Protein AF-A0A7S2K5V8-F1 (afdb_monomer_lite)

Structure (mmCIF, N/CA/C/O backbone):
data_AF-A0A7S2K5V8-F1
#
_entry.id   AF-A0A7S2K5V8-F1
#
loop_
_atom_site.group_PDB
_atom_site.id
_atom_site.type_symbol
_atom_site.label_atom_id
_atom_site.label_alt_id
_atom_site.label_comp_id
_atom_site.label_asym_id
_atom_site.label_entity_id
_atom_site.label_seq_id
_atom_site.pdbx_PDB_ins_code
_atom_site.Cartn_x
_atom_site.Cartn_y
_atom_site.Cartn_z
_atom_site.occupancy
_atom_site.B_iso_or_equiv
_atom_site.auth_seq_id
_atom_site.auth_comp_id
_atom_site.auth_asym_id
_atom_site.auth_atom_id
_atom_site.pdbx_PDB_model_num
ATOM 1 N N . GLU A 1 1 ? 32.244 -4.563 5.899 1.00 43.34 1 GLU A N 1
ATOM 2 C CA . GLU A 1 1 ? 33.066 -5.116 4.800 1.00 43.34 1 GLU A CA 1
ATOM 3 C C . GLU A 1 1 ? 32.614 -6.507 4.372 1.00 43.34 1 GLU A C 1
ATOM 5 O O . GLU A 1 1 ? 32.339 -6.673 3.192 1.00 43.34 1 GLU A O 1
ATOM 10 N N . ASP A 1 2 ? 32.405 -7.457 5.289 1.00 36.03 2 ASP A N 1
ATOM 11 C CA . ASP A 1 2 ? 31.992 -8.831 4.927 1.00 36.03 2 ASP A CA 1
ATOM 12 C C . ASP A 1 2 ? 30.633 -8.944 4.209 1.00 36.03 2 ASP A C 1
ATOM 14 O O . ASP A 1 2 ? 30.479 -9.763 3.305 1.00 36.03 2 ASP A O 1
ATOM 18 N N . ALA A 1 3 ? 29.663 -8.078 4.527 1.00 40.34 3 ALA A N 1
ATOM 19 C CA . ALA A 1 3 ? 28.378 -8.036 3.818 1.00 40.34 3 ALA A CA 1
ATOM 20 C C . ALA A 1 3 ? 28.517 -7.579 2.349 1.00 40.34 3 ALA A C 1
ATOM 22 O O . ALA A 1 3 ? 27.868 -8.139 1.471 1.00 40.34 3 ALA A O 1
ATOM 23 N N . MET A 1 4 ? 29.427 -6.634 2.068 1.00 32.88 4 MET A N 1
ATOM 24 C CA . MET A 1 4 ? 29.715 -6.158 0.705 1.00 32.88 4 MET A CA 1
ATOM 25 C C . MET A 1 4 ? 30.413 -7.234 -0.137 1.00 32.88 4 MET A C 1
ATOM 27 O O . MET A 1 4 ? 30.114 -7.391 -1.317 1.00 32.88 4 MET A O 1
ATOM 31 N N . LEU A 1 5 ? 31.343 -7.987 0.458 1.00 36.78 5 LEU A N 1
ATOM 32 C CA . LEU A 1 5 ? 32.053 -9.072 -0.230 1.00 36.78 5 LEU A CA 1
ATOM 33 C C . LEU A 1 5 ? 31.119 -10.255 -0.544 1.00 36.78 5 LEU A C 1
ATOM 35 O O . LEU A 1 5 ? 31.238 -10.867 -1.606 1.00 36.78 5 LEU A O 1
ATOM 39 N N . SER A 1 6 ? 30.146 -10.525 0.332 1.00 38.91 6 SER A N 1
ATOM 40 C CA . SER A 1 6 ? 29.061 -11.484 0.089 1.00 38.91 6 SER A CA 1
ATOM 41 C C . SER A 1 6 ? 28.134 -11.032 -1.053 1.00 38.91 6 SER A C 1
ATOM 43 O O . SER A 1 6 ? 27.802 -11.825 -1.934 1.00 38.91 6 SER A O 1
ATOM 45 N N . GLU A 1 7 ? 27.800 -9.738 -1.115 1.00 41.16 7 GLU A N 1
ATOM 46 C CA . GLU A 1 7 ? 27.009 -9.126 -2.196 1.00 41.16 7 GLU A CA 1
ATOM 47 C C . GLU A 1 7 ? 27.701 -9.204 -3.563 1.00 41.16 7 GLU A C 1
ATOM 49 O O . GLU A 1 7 ? 27.070 -9.566 -4.559 1.00 41.16 7 GLU A O 1
ATOM 54 N N . VAL A 1 8 ? 29.009 -8.927 -3.620 1.00 41.75 8 VAL A N 1
ATOM 55 C CA . VAL A 1 8 ? 29.812 -9.064 -4.847 1.00 41.75 8 VAL A CA 1
ATOM 56 C C . VAL A 1 8 ? 29.888 -10.527 -5.286 1.00 41.75 8 VAL A C 1
ATOM 58 O O . VAL A 1 8 ? 29.823 -10.802 -6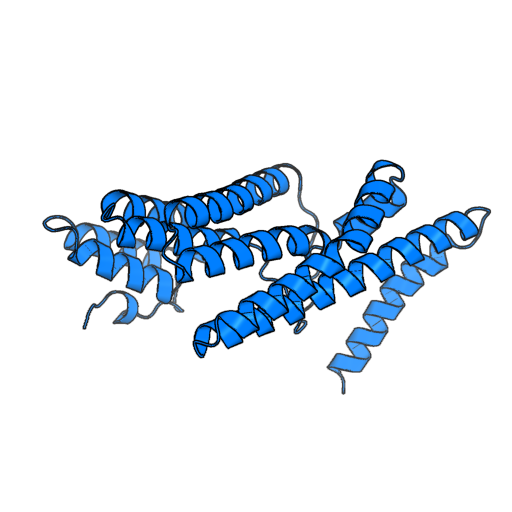.480 1.00 41.75 8 VAL A O 1
ATOM 61 N N . SER A 1 9 ? 29.954 -11.470 -4.344 1.00 36.28 9 SER A N 1
ATOM 62 C CA . SER A 1 9 ? 29.949 -12.910 -4.630 1.00 36.28 9 SER A CA 1
ATOM 63 C C . SER A 1 9 ? 28.588 -13.407 -5.141 1.00 36.28 9 SER A C 1
ATOM 65 O O . SER A 1 9 ? 28.534 -14.209 -6.069 1.00 36.28 9 SER A O 1
ATOM 67 N N . ALA A 1 10 ? 27.473 -12.883 -4.621 1.00 41.94 10 ALA A N 1
ATOM 68 C CA . ALA A 1 10 ? 26.125 -13.210 -5.095 1.00 41.94 10 ALA A CA 1
ATOM 69 C C . ALA A 1 10 ? 25.824 -12.601 -6.478 1.00 41.94 10 ALA A C 1
ATOM 71 O O . ALA A 1 10 ? 25.271 -13.279 -7.347 1.00 41.94 10 ALA A O 1
ATOM 72 N N . LEU A 1 11 ? 26.259 -11.360 -6.724 1.00 40.81 11 LEU A N 1
ATOM 73 C CA . LEU A 1 11 ? 26.240 -10.738 -8.053 1.00 40.81 11 LEU A CA 1
ATOM 74 C C . LEU A 1 11 ? 27.169 -11.470 -9.030 1.00 40.81 11 LEU A C 1
ATOM 76 O O . LEU A 1 11 ? 26.811 -11.640 -10.192 1.00 40.81 11 LEU A O 1
ATOM 80 N N . ALA A 1 12 ? 28.319 -11.966 -8.566 1.00 39.75 12 ALA A N 1
ATOM 81 C CA . ALA A 1 12 ? 29.202 -12.831 -9.344 1.00 39.75 12 ALA A CA 1
ATOM 82 C C . ALA A 1 12 ? 28.593 -14.220 -9.589 1.00 39.75 12 ALA A C 1
ATOM 84 O O . ALA A 1 12 ? 28.839 -14.797 -10.638 1.00 39.75 12 ALA A O 1
ATOM 85 N N . GLY A 1 13 ? 27.757 -14.738 -8.685 1.00 39.25 13 GLY A N 1
ATOM 86 C CA . GLY A 1 13 ? 26.994 -15.975 -8.868 1.00 39.25 13 GLY A CA 1
ATOM 87 C C . GLY A 1 13 ? 25.872 -15.827 -9.897 1.00 39.25 13 GLY A C 1
ATOM 88 O O . GLY A 1 13 ? 25.708 -16.691 -10.755 1.00 39.25 13 GLY A O 1
ATOM 89 N N . ALA A 1 14 ? 25.160 -14.696 -9.889 1.00 43.75 14 ALA A N 1
ATOM 90 C CA . ALA A 1 14 ? 24.204 -14.340 -10.938 1.00 43.75 14 ALA A CA 1
ATOM 91 C C . ALA A 1 14 ? 24.909 -14.108 -12.285 1.00 43.75 14 ALA A C 1
ATOM 93 O O . ALA A 1 14 ? 24.441 -14.574 -13.321 1.00 43.75 14 ALA A O 1
ATOM 94 N N . LYS A 1 15 ? 26.084 -13.467 -12.270 1.00 40.19 15 LYS A N 1
ATOM 95 C CA . LYS A 1 15 ? 26.941 -13.308 -13.448 1.00 40.19 15 LYS A CA 1
ATOM 96 C C . LYS A 1 15 ? 27.500 -14.648 -13.944 1.00 40.19 15 LYS A C 1
ATOM 98 O O . LYS A 1 15 ? 27.516 -14.874 -15.143 1.00 40.19 15 LYS A O 1
ATOM 103 N N . GLY A 1 16 ? 27.861 -15.568 -13.053 1.00 38.91 16 GLY A N 1
ATOM 104 C CA . GLY A 1 16 ? 28.322 -16.922 -13.377 1.00 38.91 16 GLY A CA 1
ATOM 105 C C . GLY A 1 16 ? 27.212 -17.815 -13.939 1.00 38.91 16 GLY A C 1
ATOM 106 O O . GLY A 1 16 ? 27.453 -18.605 -14.851 1.00 38.91 16 GLY A O 1
ATOM 107 N N . ALA A 1 17 ? 25.971 -17.636 -13.477 1.00 43.66 17 ALA A N 1
ATOM 108 C CA . ALA A 1 17 ? 24.788 -18.232 -14.097 1.00 43.66 17 ALA A CA 1
ATOM 109 C C . ALA A 1 17 ? 24.500 -17.645 -15.494 1.00 43.66 17 ALA A C 1
ATOM 111 O O . ALA A 1 17 ? 23.934 -18.335 -16.332 1.00 43.66 17 ALA A O 1
ATOM 112 N N . LEU A 1 18 ? 24.917 -16.405 -15.773 1.00 44.28 18 LEU A N 1
ATOM 113 C CA . LEU A 1 18 ? 24.877 -15.814 -17.115 1.00 44.28 18 LEU A CA 1
ATOM 114 C C . LEU A 1 18 ? 26.042 -16.272 -18.013 1.00 44.28 18 LEU A C 1
ATOM 116 O O . LEU A 1 18 ? 25.834 -16.534 -19.194 1.00 44.28 18 LEU A O 1
ATOM 120 N N . GLU A 1 19 ? 27.256 -16.392 -17.475 1.00 42.50 19 GLU A N 1
ATOM 121 C CA . GLU A 1 19 ? 28.463 -16.763 -18.230 1.00 42.50 19 GLU A CA 1
ATOM 122 C C . GLU A 1 19 ? 28.468 -18.250 -18.627 1.00 42.50 19 GLU A C 1
ATOM 124 O O . GLU A 1 19 ? 28.927 -18.598 -19.713 1.00 42.50 19 GLU A O 1
ATOM 129 N N . THR A 1 20 ? 27.875 -19.130 -17.812 1.00 44.47 20 THR A N 1
ATOM 130 C CA . THR A 1 20 ? 27.724 -20.567 -18.129 1.00 44.47 20 THR A CA 1
ATOM 131 C C . THR A 1 20 ? 26.727 -20.860 -19.258 1.00 44.47 20 THR A C 1
ATOM 133 O O . THR A 1 20 ? 26.756 -21.955 -19.815 1.00 44.47 20 THR A O 1
ATOM 136 N N . PHE A 1 21 ? 25.897 -19.888 -19.652 1.00 42.88 21 PHE A N 1
ATOM 137 C CA . PHE A 1 21 ? 24.991 -19.980 -20.807 1.00 42.88 21 PHE A CA 1
ATOM 138 C C . PHE A 1 21 ? 25.567 -19.357 -22.097 1.00 42.88 21 PHE A C 1
ATOM 140 O O . PHE A 1 21 ? 24.922 -19.416 -23.144 1.00 42.88 21 PHE A O 1
ATOM 147 N N . GLY A 1 22 ? 26.761 -18.752 -22.040 1.00 38.94 22 GLY A N 1
ATOM 148 C CA . GLY A 1 22 ? 27.353 -17.959 -23.126 1.00 38.94 22 GLY A CA 1
ATOM 149 C C . GLY A 1 22 ? 28.124 -18.734 -24.202 1.00 38.94 22 GLY A C 1
ATOM 150 O O . GLY A 1 22 ? 28.614 -18.119 -25.147 1.00 38.94 22 GLY A O 1
ATOM 151 N N . ALA A 1 23 ? 28.242 -20.058 -24.100 1.00 40.03 23 ALA A N 1
ATOM 152 C CA . ALA A 1 23 ? 28.949 -20.878 -25.082 1.00 40.03 23 ALA A CA 1
ATOM 153 C C . ALA A 1 23 ? 27.945 -21.634 -25.960 1.00 40.03 23 ALA A C 1
ATOM 155 O O . ALA A 1 23 ? 27.597 -22.755 -25.620 1.00 40.03 23 ALA A O 1
ATOM 156 N N . ASP A 1 24 ? 27.414 -20.965 -26.993 1.00 39.41 24 ASP A N 1
ATOM 157 C CA . ASP A 1 24 ? 26.936 -21.527 -28.280 1.00 39.41 24 ASP A CA 1
ATOM 158 C C . ASP A 1 24 ? 25.844 -20.624 -28.869 1.00 39.41 24 ASP A C 1
ATOM 160 O O . ASP A 1 24 ? 24.738 -20.610 -28.338 1.00 39.41 24 ASP A O 1
ATOM 164 N N . GLU A 1 25 ? 26.168 -19.859 -29.928 1.00 43.00 25 GLU A N 1
ATOM 165 C CA . GLU A 1 25 ? 25.310 -19.065 -30.857 1.00 43.00 25 GLU A CA 1
ATOM 166 C C . GLU A 1 25 ? 24.180 -18.166 -30.271 1.00 43.00 25 GLU A C 1
ATOM 168 O O . GLU A 1 25 ? 23.576 -17.361 -30.978 1.00 43.00 25 GLU A O 1
ATOM 173 N N . ASN A 1 26 ? 23.972 -18.195 -28.956 1.00 50.44 26 ASN A N 1
ATOM 174 C CA . ASN A 1 26 ? 22.941 -17.542 -28.151 1.00 50.44 26 ASN A CA 1
ATOM 175 C C . ASN A 1 26 ? 23.459 -16.275 -27.445 1.00 50.44 26 ASN A C 1
ATOM 177 O O . ASN A 1 26 ? 22.714 -15.631 -26.704 1.00 50.44 26 ASN A O 1
ATOM 181 N N . GLY A 1 27 ? 24.720 -15.891 -27.676 1.00 50.81 27 GLY A N 1
ATOM 182 C CA . GLY A 1 27 ? 25.386 -14.776 -26.990 1.00 50.81 27 GLY A CA 1
ATOM 183 C C . GLY A 1 27 ? 24.687 -13.425 -27.178 1.00 50.81 27 GLY A C 1
ATOM 184 O O . GLY A 1 27 ? 24.507 -12.688 -26.216 1.00 50.81 27 GLY A O 1
ATOM 185 N N . ALA A 1 28 ? 24.171 -13.135 -28.378 1.00 54.94 28 ALA A N 1
ATOM 186 C CA . ALA A 1 28 ? 23.437 -11.889 -28.631 1.00 54.94 28 ALA A CA 1
ATOM 187 C C . ALA A 1 28 ? 22.086 -11.831 -27.890 1.00 54.94 28 ALA A C 1
ATOM 189 O O . ALA A 1 28 ? 21.657 -10.767 -27.447 1.00 54.94 28 ALA A O 1
ATOM 190 N N . VAL A 1 29 ? 21.412 -12.975 -27.731 1.00 56.44 29 VAL A N 1
ATOM 191 C CA . VAL A 1 29 ? 20.143 -13.069 -26.990 1.00 56.44 29 VAL A CA 1
ATOM 192 C C . VAL A 1 29 ? 20.398 -12.962 -25.486 1.00 56.44 29 VAL A C 1
ATOM 194 O O . VAL A 1 29 ? 19.620 -12.312 -24.786 1.00 56.44 29 VAL A O 1
ATOM 197 N N . ALA A 1 30 ? 21.500 -13.540 -25.000 1.00 60.59 30 ALA A N 1
ATOM 198 C CA . ALA A 1 30 ? 21.947 -13.418 -23.616 1.00 60.59 30 ALA A CA 1
ATOM 199 C C . ALA A 1 30 ? 22.334 -11.972 -23.259 1.00 60.59 30 ALA A C 1
ATOM 201 O O . ALA A 1 30 ? 21.895 -11.474 -22.225 1.00 60.59 30 ALA A O 1
ATOM 202 N N . ASP A 1 31 ? 23.046 -11.258 -24.136 1.00 66.38 31 ASP A N 1
ATOM 203 C CA . ASP A 1 31 ? 23.412 -9.850 -23.927 1.00 66.38 31 ASP A CA 1
ATOM 204 C C . ASP A 1 31 ? 22.189 -8.922 -23.902 1.00 66.38 31 ASP A C 1
ATOM 206 O O . ASP A 1 31 ? 22.077 -8.047 -23.039 1.00 66.38 31 ASP A O 1
ATOM 210 N N . VAL A 1 32 ? 21.220 -9.142 -24.797 1.00 68.94 32 VAL A N 1
ATOM 211 C CA . VAL A 1 32 ? 19.958 -8.380 -24.812 1.00 68.94 32 VAL A CA 1
ATOM 212 C C . VAL A 1 32 ? 19.111 -8.689 -23.573 1.00 68.94 32 VAL A C 1
ATOM 214 O O . VAL A 1 32 ? 18.559 -7.773 -22.957 1.00 68.94 32 VAL A O 1
ATOM 217 N N . ALA A 1 33 ? 19.032 -9.958 -23.162 1.00 67.81 33 ALA A N 1
ATOM 218 C CA . ALA A 1 33 ? 18.353 -10.362 -21.932 1.00 67.81 33 ALA A CA 1
ATOM 219 C C . ALA A 1 33 ? 18.999 -9.724 -20.692 1.00 67.81 33 ALA A C 1
ATOM 221 O O . ALA A 1 33 ? 18.288 -9.217 -19.824 1.00 67.81 33 ALA A O 1
ATOM 222 N N . ASN A 1 34 ? 20.332 -9.682 -20.648 1.00 75.62 34 ASN A N 1
ATOM 223 C CA . ASN A 1 34 ? 21.098 -9.057 -19.576 1.00 75.62 34 ASN A CA 1
ATOM 224 C C . ASN A 1 34 ? 20.873 -7.535 -19.531 1.00 75.62 34 ASN A C 1
ATOM 226 O O . ASN A 1 34 ? 20.677 -6.962 -18.462 1.00 75.62 34 ASN A O 1
ATOM 230 N N . GLY A 1 35 ? 20.799 -6.875 -20.692 1.00 81.69 35 GLY A N 1
ATOM 231 C CA . GLY A 1 35 ? 20.476 -5.449 -20.792 1.00 81.69 35 GLY A CA 1
ATOM 232 C C . GLY A 1 35 ? 19.074 -5.108 -20.272 1.00 81.69 35 GLY A C 1
ATOM 233 O O . GLY A 1 35 ? 18.911 -4.179 -19.473 1.00 81.69 35 GLY A O 1
ATOM 234 N N . HIS A 1 36 ? 18.053 -5.878 -20.668 1.00 81.38 36 HIS A N 1
ATOM 235 C CA . HIS A 1 36 ? 16.685 -5.707 -20.159 1.00 81.38 36 HIS A CA 1
ATOM 236 C C . HIS A 1 36 ? 16.583 -5.985 -18.658 1.00 81.38 36 HIS A C 1
ATOM 238 O O . HIS A 1 36 ? 15.901 -5.254 -17.943 1.00 81.38 36 HIS A O 1
ATOM 244 N N . PHE A 1 37 ? 17.285 -7.007 -18.173 1.00 83.44 37 PHE A N 1
ATOM 245 C CA . PHE A 1 37 ? 17.323 -7.338 -16.756 1.00 83.44 37 PHE A CA 1
ATOM 246 C C . PHE A 1 37 ? 17.961 -6.222 -15.921 1.00 83.44 37 PHE A C 1
ATOM 248 O O . PHE A 1 37 ? 17.330 -5.705 -15.001 1.00 83.44 37 PHE A O 1
ATOM 255 N N . CYS A 1 38 ? 19.180 -5.804 -16.269 1.00 85.44 38 CYS A N 1
ATOM 256 C CA . CYS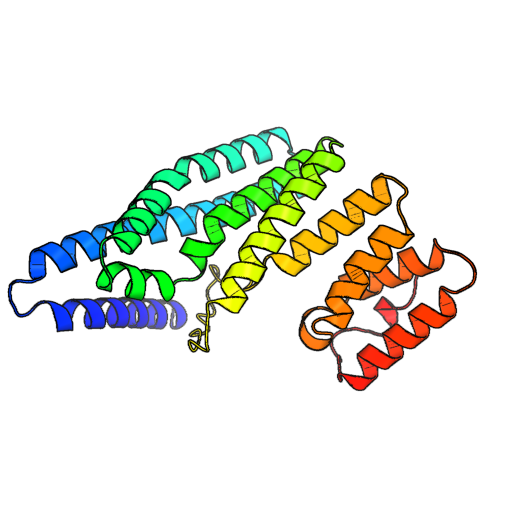 A 1 38 ? 19.915 -4.773 -15.538 1.00 85.44 38 CYS A CA 1
ATOM 257 C C . CYS A 1 38 ? 19.174 -3.432 -15.534 1.00 85.44 38 CYS A C 1
ATOM 259 O O . CYS A 1 38 ? 19.079 -2.785 -14.491 1.00 85.44 38 CYS A O 1
ATOM 261 N N . SER A 1 39 ? 18.612 -3.023 -16.676 1.00 89.06 39 SER A N 1
ATOM 262 C CA . SER A 1 39 ? 17.838 -1.778 -16.763 1.00 89.06 39 SER A CA 1
ATOM 263 C C . SER A 1 39 ? 16.563 -1.821 -15.916 1.00 89.06 39 SER A C 1
ATOM 265 O O . SER A 1 39 ? 16.289 -0.863 -15.194 1.00 89.06 39 SER A O 1
ATOM 267 N N . ALA A 1 40 ? 15.820 -2.931 -15.929 1.00 89.19 40 ALA A N 1
ATOM 268 C CA . ALA A 1 40 ? 14.630 -3.089 -15.097 1.00 89.19 40 ALA A CA 1
ATOM 269 C C . ALA A 1 40 ? 14.958 -3.170 -13.602 1.00 89.19 40 ALA A C 1
ATOM 271 O O . ALA A 1 40 ? 14.246 -2.579 -12.795 1.00 89.19 40 ALA A O 1
ATOM 272 N N . LEU A 1 41 ? 16.040 -3.856 -13.225 1.00 88.25 41 LEU A N 1
ATOM 273 C CA . LEU A 1 41 ? 16.481 -3.952 -11.834 1.00 88.25 41 LEU A CA 1
ATOM 274 C C . LEU A 1 41 ? 16.900 -2.586 -11.278 1.00 88.25 41 LEU A C 1
ATOM 276 O O . LEU A 1 41 ? 16.500 -2.224 -10.169 1.00 88.25 41 LEU A O 1
ATOM 280 N N . LEU A 1 42 ? 17.668 -1.809 -12.047 1.00 90.06 42 LEU A N 1
ATOM 281 C CA . LEU A 1 42 ? 18.054 -0.449 -11.667 1.00 90.06 42 LEU A CA 1
ATOM 282 C C . LEU A 1 42 ? 16.831 0.460 -11.525 1.00 90.06 42 LEU A C 1
ATOM 284 O O . LEU A 1 42 ? 16.703 1.139 -10.507 1.00 90.06 42 LEU A O 1
ATOM 288 N N . ALA A 1 43 ? 15.917 0.432 -12.497 1.00 93.19 43 ALA A N 1
ATOM 289 C CA . ALA A 1 43 ? 14.681 1.209 -12.455 1.00 93.19 43 ALA A CA 1
ATOM 290 C C . ALA A 1 43 ? 13.807 0.835 -11.245 1.00 93.19 43 ALA A C 1
ATOM 292 O O . ALA A 1 43 ? 13.385 1.704 -10.486 1.00 93.19 43 ALA A O 1
ATOM 293 N N . ALA A 1 44 ? 13.605 -0.461 -10.992 1.00 90.69 44 ALA A N 1
ATOM 294 C CA . ALA A 1 44 ? 12.837 -0.942 -9.845 1.00 90.69 44 ALA A CA 1
ATOM 295 C C . ALA A 1 44 ? 13.476 -0.539 -8.505 1.00 90.69 44 ALA A C 1
ATOM 297 O O . ALA A 1 44 ? 12.775 -0.142 -7.574 1.00 90.69 44 ALA A O 1
ATOM 298 N N . SER A 1 45 ? 14.809 -0.570 -8.422 1.00 90.31 45 SER A N 1
ATOM 299 C CA . SER A 1 45 ? 15.543 -0.129 -7.229 1.00 90.31 45 SER A CA 1
ATOM 300 C C . SER A 1 45 ? 15.396 1.377 -6.999 1.00 90.31 45 SER A C 1
ATOM 302 O O . SER A 1 45 ? 15.162 1.809 -5.870 1.00 90.31 45 SER A O 1
ATOM 304 N N . ARG A 1 46 ? 15.474 2.188 -8.064 1.00 93.31 46 ARG A N 1
ATOM 305 C CA . ARG A 1 46 ? 15.223 3.637 -7.995 1.00 93.31 46 ARG A CA 1
ATOM 306 C C . ARG A 1 46 ? 13.803 3.939 -7.546 1.00 93.31 46 ARG A C 1
ATOM 308 O O . ARG A 1 46 ? 13.629 4.768 -6.658 1.00 93.31 46 ARG A O 1
ATOM 315 N N . ILE A 1 47 ? 12.812 3.234 -8.095 1.00 94.25 47 ILE A N 1
ATOM 316 C CA . ILE A 1 47 ? 11.414 3.355 -7.674 1.00 94.25 47 ILE A CA 1
ATOM 317 C C . ILE A 1 47 ? 11.281 3.095 -6.179 1.00 94.25 47 ILE A C 1
ATOM 319 O O . ILE A 1 47 ? 10.645 3.890 -5.494 1.00 94.25 47 ILE A O 1
ATOM 323 N N . GLU A 1 48 ? 11.881 2.028 -5.652 1.00 90.75 48 GLU A N 1
ATOM 324 C CA . GLU A 1 48 ? 11.781 1.710 -4.224 1.00 90.75 48 GLU A CA 1
ATOM 325 C C . GLU A 1 48 ? 12.432 2.789 -3.345 1.00 90.75 48 GLU A C 1
ATOM 327 O O . GLU A 1 48 ? 11.843 3.221 -2.350 1.00 90.75 48 GLU A O 1
ATOM 332 N N . ILE A 1 49 ? 13.610 3.288 -3.733 1.00 92.25 49 ILE A N 1
ATOM 333 C CA . ILE A 1 49 ? 14.316 4.355 -3.006 1.00 92.25 49 ILE A CA 1
ATOM 334 C C . ILE A 1 49 ? 13.500 5.654 -3.012 1.00 92.25 49 ILE A C 1
ATOM 336 O O . ILE A 1 49 ? 13.243 6.223 -1.949 1.00 92.25 49 ILE A O 1
ATOM 340 N N . LEU A 1 50 ? 13.041 6.097 -4.185 1.00 95.06 50 LEU A N 1
ATOM 341 C CA . LEU A 1 50 ? 12.213 7.298 -4.329 1.00 95.06 50 LEU A CA 1
ATOM 342 C C . LEU A 1 50 ? 10.887 7.141 -3.579 1.00 95.06 50 LEU A C 1
ATOM 344 O O . LEU A 1 50 ? 10.443 8.058 -2.894 1.00 95.06 50 LEU A O 1
ATOM 348 N N . SER A 1 51 ? 10.288 5.950 -3.614 1.00 93.75 51 SER A N 1
ATOM 349 C CA . SER A 1 51 ? 9.066 5.649 -2.868 1.00 93.75 51 SER A CA 1
ATOM 350 C C . SER A 1 51 ? 9.267 5.801 -1.357 1.00 93.75 51 SER A C 1
ATOM 352 O O . SER A 1 51 ? 8.417 6.367 -0.670 1.00 93.75 51 SER A O 1
ATOM 354 N N . ARG A 1 52 ? 10.397 5.335 -0.813 1.00 91.88 52 ARG A N 1
ATOM 355 C CA . ARG A 1 52 ? 10.743 5.537 0.605 1.00 91.88 52 ARG A CA 1
ATOM 356 C C . ARG A 1 52 ? 10.957 7.009 0.929 1.00 91.88 52 ARG A C 1
ATOM 358 O O . ARG A 1 52 ? 10.427 7.481 1.932 1.00 91.88 52 ARG A O 1
ATOM 365 N N . GLN A 1 53 ? 11.684 7.729 0.078 1.00 94.94 53 GLN A N 1
ATOM 366 C CA . GLN A 1 53 ? 11.917 9.162 0.240 1.00 94.94 53 GLN A CA 1
ATOM 367 C C . GLN A 1 53 ? 10.604 9.952 0.252 1.00 94.94 53 GLN A C 1
ATOM 369 O O . GLN A 1 53 ? 10.384 10.741 1.167 1.00 94.94 53 GLN A O 1
ATOM 374 N N . GLY A 1 54 ? 9.705 9.688 -0.698 1.00 95.44 54 GLY A N 1
ATOM 375 C CA . GLY A 1 54 ? 8.386 10.315 -0.746 1.00 95.44 54 GLY A CA 1
ATOM 376 C C . GLY A 1 54 ? 7.568 10.029 0.514 1.00 95.44 54 GLY A C 1
ATOM 377 O O . GLY A 1 54 ? 7.034 10.953 1.118 1.00 95.44 54 GLY A O 1
ATOM 378 N N . ARG A 1 55 ? 7.552 8.781 1.007 1.00 92.19 55 ARG A N 1
ATOM 379 C CA . ARG A 1 55 ? 6.863 8.439 2.268 1.00 92.19 55 ARG A CA 1
ATOM 380 C C . ARG A 1 55 ? 7.443 9.158 3.491 1.00 92.19 55 ARG A C 1
ATOM 382 O O . ARG A 1 55 ? 6.673 9.564 4.356 1.00 92.19 55 ARG A O 1
ATOM 389 N N . MET A 1 56 ? 8.763 9.338 3.570 1.00 94.25 56 MET A N 1
ATOM 390 C CA . MET A 1 56 ? 9.386 10.123 4.648 1.00 94.25 56 MET A CA 1
ATOM 391 C C . MET A 1 56 ? 8.985 11.601 4.572 1.00 94.25 56 MET A C 1
ATOM 393 O O . MET A 1 56 ? 8.637 12.187 5.592 1.00 94.25 56 MET A O 1
ATOM 397 N N . LEU A 1 57 ? 8.961 12.184 3.369 1.00 95.19 57 LEU A N 1
ATOM 398 C CA . LEU A 1 57 ? 8.506 13.564 3.162 1.00 95.19 57 LEU A CA 1
ATOM 399 C C . LEU A 1 57 ? 7.044 13.753 3.586 1.00 95.19 57 LEU A C 1
ATOM 401 O O . LEU A 1 57 ? 6.710 14.741 4.242 1.00 95.19 57 LEU A O 1
ATOM 405 N N . MET A 1 58 ? 6.187 12.770 3.299 1.00 93.44 58 MET A N 1
ATOM 406 C CA . MET A 1 58 ? 4.806 12.776 3.785 1.00 93.44 58 MET A CA 1
ATOM 407 C C . MET A 1 58 ? 4.728 12.770 5.315 1.00 93.44 58 MET A C 1
ATOM 409 O O . MET A 1 58 ? 3.941 13.522 5.881 1.00 93.44 58 MET A O 1
ATOM 413 N N . GLN A 1 59 ? 5.560 11.974 5.997 1.00 90.44 59 GLN A N 1
ATOM 414 C CA . GLN A 1 59 ? 5.604 11.946 7.466 1.00 90.44 59 GLN A CA 1
ATOM 415 C C . GLN A 1 59 ? 6.034 13.290 8.066 1.00 90.44 59 GLN A C 1
ATOM 417 O O . GLN A 1 59 ? 5.578 13.645 9.150 1.00 90.44 59 GLN A O 1
ATOM 422 N N . THR A 1 60 ? 6.874 14.053 7.363 1.00 94.12 60 THR A N 1
ATOM 423 C CA . THR A 1 60 ? 7.279 15.403 7.780 1.00 94.12 60 THR A CA 1
ATOM 424 C C . THR A 1 60 ? 6.289 16.499 7.369 1.00 94.12 60 THR A C 1
ATOM 426 O O . THR A 1 60 ? 6.517 17.662 7.685 1.00 94.12 60 THR A O 1
ATOM 429 N N . GLY A 1 61 ? 5.199 16.159 6.670 1.00 92.25 61 GLY A N 1
ATOM 430 C CA . GLY A 1 61 ? 4.183 17.108 6.191 1.00 92.25 61 GLY A CA 1
ATOM 431 C C . GLY A 1 61 ? 4.520 17.817 4.871 1.00 92.25 61 GLY A C 1
ATOM 432 O O . GLY A 1 61 ? 3.770 18.687 4.437 1.00 92.25 61 GLY A O 1
ATOM 433 N N . ALA A 1 62 ? 5.614 17.440 4.208 1.00 95.25 62 ALA A N 1
ATOM 434 C CA . ALA A 1 62 ? 6.080 18.016 2.946 1.00 95.25 62 ALA A CA 1
ATOM 435 C C . ALA A 1 62 ? 5.382 17.337 1.748 1.00 95.25 62 ALA A C 1
ATOM 437 O O . ALA A 1 62 ? 5.979 16.540 1.019 1.00 95.25 62 ALA A O 1
ATOM 438 N N . LEU A 1 63 ? 4.071 17.573 1.602 1.00 94.44 63 LEU A N 1
ATOM 439 C CA . LEU A 1 63 ? 3.222 16.868 0.627 1.00 94.44 63 LEU A CA 1
ATOM 440 C C . LEU A 1 63 ? 3.579 17.198 -0.829 1.00 94.44 63 LEU A C 1
ATOM 442 O O . LEU A 1 63 ? 3.601 16.305 -1.676 1.00 94.44 63 LEU A O 1
ATOM 446 N N . THR A 1 64 ? 3.903 18.457 -1.125 1.00 95.31 64 THR A N 1
ATOM 447 C CA . THR A 1 64 ? 4.261 18.903 -2.481 1.00 95.31 64 THR A CA 1
ATOM 448 C C . THR A 1 64 ? 5.565 18.257 -2.949 1.00 95.31 64 THR A C 1
ATOM 450 O O . THR A 1 64 ? 5.675 17.766 -4.077 1.00 95.31 64 THR A O 1
ATOM 453 N N . GLU A 1 65 ? 6.556 18.202 -2.063 1.00 96.25 65 GLU A N 1
ATOM 454 C CA . GLU A 1 65 ? 7.844 17.562 -2.294 1.00 96.25 65 GLU A CA 1
ATOM 455 C C . GLU A 1 65 ? 7.677 16.049 -2.436 1.00 96.25 65 GLU A C 1
ATOM 457 O O . GLU A 1 65 ? 8.256 15.454 -3.344 1.00 96.25 65 GLU A O 1
ATOM 462 N N . ALA A 1 66 ? 6.844 15.427 -1.593 1.00 96.44 66 ALA A N 1
ATOM 463 C CA . ALA A 1 66 ? 6.522 14.008 -1.703 1.00 96.44 66 ALA A CA 1
ATOM 464 C C . ALA A 1 66 ? 5.885 13.671 -3.060 1.00 96.44 66 ALA A C 1
ATOM 466 O O . ALA A 1 66 ? 6.310 12.718 -3.712 1.00 96.44 66 ALA A O 1
ATOM 467 N N . SER A 1 67 ? 4.921 14.479 -3.512 1.00 95.88 67 SER A N 1
ATOM 468 C CA . SER A 1 67 ? 4.281 14.333 -4.824 1.00 95.88 67 SER A CA 1
ATOM 469 C C . SER A 1 67 ? 5.295 14.431 -5.966 1.00 95.88 67 SER A C 1
ATOM 471 O O . SER A 1 67 ? 5.345 13.563 -6.837 1.00 95.88 67 SER A O 1
ATOM 473 N N . THR A 1 68 ? 6.199 15.412 -5.896 1.00 97.12 68 THR A N 1
ATOM 474 C CA . THR A 1 68 ? 7.282 15.577 -6.880 1.00 97.12 68 THR A CA 1
ATOM 475 C C . THR A 1 68 ? 8.208 14.355 -6.920 1.00 97.12 68 THR A C 1
ATOM 477 O O . THR A 1 68 ? 8.546 13.858 -7.992 1.00 97.12 68 THR A O 1
ATOM 480 N N . VAL A 1 69 ? 8.592 13.820 -5.757 1.00 96.75 69 VAL A N 1
ATOM 481 C CA . VAL A 1 69 ? 9.437 12.617 -5.669 1.00 96.75 69 VAL A CA 1
ATOM 482 C C . VAL A 1 69 ? 8.719 11.379 -6.214 1.00 96.75 69 VAL A C 1
ATOM 484 O O . VAL A 1 69 ? 9.341 10.561 -6.894 1.00 96.75 69 VAL A O 1
ATOM 487 N N . PHE A 1 70 ? 7.418 11.232 -5.963 1.00 96.44 70 PHE A N 1
ATOM 488 C CA . PHE A 1 70 ? 6.638 10.135 -6.534 1.00 96.44 70 PHE A CA 1
ATOM 489 C C . PHE A 1 70 ? 6.482 10.251 -8.051 1.00 96.44 70 PHE A C 1
ATOM 491 O O . PHE A 1 70 ? 6.517 9.221 -8.724 1.00 96.44 70 PHE A O 1
ATOM 498 N N . GLN A 1 71 ? 6.403 11.466 -8.599 1.00 96.44 71 GLN A N 1
ATOM 499 C CA . GLN A 1 71 ? 6.431 11.672 -10.047 1.00 96.44 71 GLN A CA 1
ATOM 500 C C . GLN A 1 71 ? 7.752 11.180 -10.654 1.00 96.44 71 GLN A C 1
ATOM 502 O O . GLN A 1 71 ? 7.727 10.404 -11.606 1.00 96.44 71 GLN A O 1
ATOM 507 N N . TYR A 1 72 ? 8.897 11.514 -10.048 1.00 96.75 72 TYR A N 1
ATOM 508 C CA . TYR A 1 72 ? 10.192 10.983 -10.500 1.00 96.75 72 TYR A CA 1
ATOM 509 C C . TYR A 1 72 ? 10.258 9.454 -10.443 1.00 96.75 72 TYR A C 1
ATOM 511 O O . TYR A 1 72 ? 10.875 8.825 -11.299 1.00 96.75 72 TYR A O 1
ATOM 519 N N . ALA A 1 73 ? 9.607 8.833 -9.457 1.00 95.94 73 ALA A N 1
ATOM 520 C CA . ALA A 1 73 ? 9.513 7.379 -9.394 1.00 95.94 73 ALA A CA 1
ATOM 521 C C . ALA A 1 73 ? 8.635 6.818 -10.529 1.00 95.94 73 ALA A C 1
ATOM 523 O O . ALA A 1 73 ? 8.933 5.764 -11.085 1.00 95.94 73 ALA A O 1
ATOM 524 N N . GLN A 1 74 ? 7.568 7.519 -10.911 1.00 95.25 74 GLN A N 1
ATOM 525 C CA . GLN A 1 74 ? 6.711 7.121 -12.027 1.00 95.25 74 GLN A CA 1
ATOM 526 C C . GLN A 1 74 ? 7.435 7.191 -13.379 1.00 95.25 74 GLN A C 1
ATOM 528 O O . GLN A 1 74 ? 7.230 6.323 -14.230 1.00 95.25 74 GLN A O 1
ATOM 533 N N . ASP A 1 75 ? 8.332 8.159 -13.550 1.00 95.50 75 ASP A N 1
ATOM 534 C CA . ASP A 1 75 ? 9.125 8.327 -14.772 1.00 95.50 75 ASP A CA 1
ATOM 535 C C . ASP A 1 75 ? 10.119 7.165 -15.006 1.00 95.50 75 ASP A C 1
ATOM 537 O O . ASP A 1 75 ? 10.562 6.940 -16.132 1.00 95.50 75 ASP A O 1
ATOM 541 N N . GLU A 1 76 ? 10.415 6.364 -13.975 1.00 94.88 76 GLU A N 1
ATOM 542 C CA . GLU A 1 76 ? 11.270 5.165 -14.035 1.00 94.88 76 GLU A CA 1
ATOM 543 C C . GLU A 1 76 ? 10.497 3.879 -14.429 1.00 94.88 76 GLU A C 1
ATOM 545 O O . GLU A 1 76 ? 11.078 2.799 -14.522 1.00 94.88 76 GLU A O 1
ATOM 550 N N . ILE A 1 77 ? 9.186 3.944 -14.707 1.00 94.38 77 ILE A N 1
ATOM 551 C CA . ILE A 1 77 ? 8.385 2.790 -15.176 1.00 94.38 77 ILE A CA 1
ATOM 552 C C . ILE A 1 77 ? 8.807 2.227 -16.556 1.00 94.38 77 ILE A C 1
ATOM 554 O 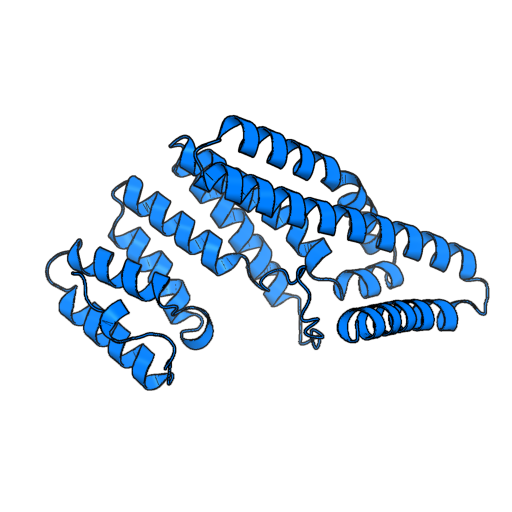O . ILE A 1 77 ? 8.781 0.999 -16.719 1.00 94.38 77 ILE A O 1
ATOM 558 N N . PRO A 1 78 ? 9.143 3.033 -17.586 1.00 94.38 78 PRO A N 1
ATOM 559 C CA . PRO A 1 78 ? 9.310 2.526 -18.952 1.00 94.38 78 PRO A CA 1
ATOM 560 C C . PRO A 1 78 ? 10.322 1.372 -19.115 1.00 94.38 78 PRO A C 1
ATOM 562 O O . PRO A 1 78 ? 9.993 0.409 -19.819 1.00 94.38 78 PRO A O 1
ATOM 565 N N . PRO A 1 79 ? 11.502 1.378 -18.456 1.00 92.00 79 PRO A N 1
ATOM 566 C CA . PRO A 1 79 ? 12.431 0.245 -18.484 1.00 92.00 79 PRO A CA 1
ATOM 567 C C . PRO A 1 79 ? 11.822 -1.065 -17.962 1.00 92.00 79 PRO A C 1
ATOM 569 O O . PRO A 1 79 ? 12.049 -2.125 -18.547 1.00 92.00 79 PRO A O 1
ATOM 572 N N . ILE A 1 80 ? 10.989 -0.999 -16.916 1.00 91.25 80 ILE A N 1
ATOM 573 C CA . ILE A 1 80 ? 10.304 -2.171 -16.352 1.00 91.25 80 ILE A CA 1
ATOM 574 C C . ILE A 1 80 ? 9.293 -2.726 -17.352 1.00 91.25 80 ILE A C 1
ATOM 576 O O . ILE A 1 80 ? 9.289 -3.926 -17.622 1.00 91.25 80 ILE A O 1
ATOM 580 N N . LEU A 1 81 ? 8.466 -1.867 -17.956 1.00 91.25 81 LEU A N 1
ATOM 581 C CA . LEU A 1 81 ? 7.494 -2.306 -18.962 1.00 91.25 81 LEU A CA 1
ATOM 582 C C . LEU A 1 81 ? 8.180 -2.926 -20.180 1.00 91.25 81 LEU A C 1
ATOM 584 O O . LEU A 1 81 ? 7.709 -3.935 -20.702 1.00 91.25 81 LEU A O 1
ATOM 588 N N . SER A 1 82 ? 9.304 -2.356 -20.618 1.00 90.00 82 SER A N 1
ATOM 589 C CA . SER A 1 82 ? 10.116 -2.909 -21.704 1.00 90.00 82 SER A CA 1
ATOM 590 C C . SER A 1 82 ? 10.600 -4.326 -21.379 1.00 90.00 82 SER A C 1
ATOM 592 O O . SER A 1 82 ? 10.393 -5.247 -22.174 1.00 90.00 82 SER A O 1
ATOM 594 N N . ALA A 1 83 ? 11.153 -4.536 -20.182 1.00 87.88 83 ALA A N 1
ATOM 595 C CA . ALA A 1 83 ? 11.621 -5.848 -19.744 1.00 87.88 83 ALA A CA 1
ATOM 596 C C . ALA A 1 83 ? 10.481 -6.866 -19.580 1.00 87.88 83 ALA A C 1
ATOM 598 O O . ALA A 1 83 ? 10.606 -7.999 -20.043 1.00 87.88 83 ALA A O 1
ATOM 599 N N . LEU A 1 84 ? 9.339 -6.470 -19.007 1.00 86.62 84 LEU A N 1
ATOM 600 C CA . LEU A 1 84 ? 8.161 -7.339 -18.881 1.00 86.62 84 LEU A CA 1
ATOM 601 C C . LEU A 1 84 ? 7.572 -7.711 -20.253 1.00 86.62 84 LEU A C 1
ATOM 603 O O . LEU A 1 84 ? 7.205 -8.862 -20.489 1.00 86.62 84 LEU A O 1
ATOM 607 N N . ASN A 1 85 ? 7.545 -6.773 -21.202 1.00 88.69 85 ASN A N 1
ATOM 608 C CA . ASN A 1 85 ? 7.129 -7.049 -22.578 1.00 88.69 85 ASN A CA 1
ATOM 609 C C . ASN A 1 85 ? 8.096 -8.000 -23.296 1.00 88.69 85 ASN A C 1
ATOM 611 O O . ASN A 1 85 ? 7.655 -8.867 -24.055 1.00 88.69 85 ASN A O 1
ATOM 615 N N . ALA A 1 86 ? 9.402 -7.880 -23.048 1.00 85.81 86 ALA A N 1
ATOM 616 C CA . ALA A 1 86 ? 10.396 -8.827 -23.546 1.00 85.81 86 ALA A CA 1
ATOM 617 C C . ALA A 1 86 ? 10.219 -10.221 -22.912 1.00 85.81 86 ALA A C 1
ATOM 619 O O . ALA A 1 86 ? 10.296 -11.230 -23.614 1.00 85.81 86 ALA A O 1
ATOM 620 N N . ALA A 1 87 ? 9.871 -10.289 -21.624 1.00 84.88 87 ALA A N 1
ATOM 621 C CA . ALA A 1 87 ? 9.544 -11.526 -20.908 1.00 84.88 87 ALA A CA 1
ATOM 622 C C . ALA A 1 87 ? 8.330 -12.259 -21.497 1.00 84.88 87 ALA A C 1
ATOM 624 O O . ALA A 1 87 ? 8.265 -13.489 -21.512 1.00 84.88 87 ALA A O 1
ATOM 625 N N . ASN A 1 88 ? 7.350 -11.525 -22.027 1.00 84.81 88 ASN A N 1
ATOM 626 C CA . ASN A 1 88 ? 6.215 -12.135 -22.721 1.00 84.81 88 ASN A CA 1
ATOM 627 C C . ASN A 1 88 ? 6.645 -12.827 -24.024 1.00 84.81 88 ASN A C 1
ATOM 629 O O . ASN A 1 88 ? 6.059 -13.841 -24.395 1.00 84.81 88 ASN A O 1
ATOM 633 N N . LYS A 1 89 ? 7.707 -12.336 -24.672 1.00 85.44 89 LYS A N 1
ATOM 634 C CA . LYS A 1 89 ? 8.238 -12.873 -25.934 1.00 85.44 89 LYS A CA 1
ATOM 635 C C . LYS A 1 89 ? 9.310 -13.954 -25.743 1.00 85.44 89 LYS A C 1
ATOM 637 O O . LYS A 1 89 ? 9.452 -14.802 -26.616 1.00 85.44 89 LYS A O 1
ATOM 642 N N . SER A 1 90 ? 10.042 -13.948 -24.625 1.00 82.94 90 SER A N 1
ATOM 643 C CA . SER A 1 90 ? 11.149 -14.877 -24.346 1.00 82.94 90 SER A CA 1
ATOM 644 C C . SER A 1 90 ? 10.989 -15.581 -22.997 1.00 82.94 90 SER A C 1
ATOM 646 O O . SER A 1 90 ? 10.924 -14.940 -21.947 1.00 82.94 90 SER A O 1
ATOM 648 N N . SER A 1 91 ? 10.979 -16.918 -23.014 1.00 79.88 91 SER A N 1
ATOM 649 C CA . SER A 1 91 ? 10.929 -17.749 -21.802 1.00 79.88 91 SER A CA 1
ATOM 650 C C . SER A 1 91 ? 12.171 -17.589 -20.920 1.00 79.88 91 SER A C 1
ATOM 652 O O . SER A 1 91 ? 12.053 -17.654 -19.700 1.00 79.88 91 SER A O 1
ATOM 654 N N . VAL A 1 92 ? 13.338 -17.319 -21.512 1.00 77.56 92 VAL A N 1
ATOM 655 C CA . VAL A 1 92 ? 14.597 -17.100 -20.780 1.00 77.56 92 VAL A CA 1
ATOM 656 C C . VAL A 1 92 ? 14.506 -15.830 -19.934 1.00 77.56 92 VAL A C 1
ATOM 658 O O . VAL A 1 92 ? 14.733 -15.872 -18.727 1.00 77.56 92 VAL A O 1
ATOM 661 N N . ILE A 1 93 ? 14.077 -14.719 -20.543 1.00 76.50 93 ILE A N 1
ATOM 662 C CA . ILE A 1 93 ? 13.896 -13.434 -19.847 1.00 76.50 93 ILE A CA 1
ATOM 663 C C . ILE A 1 93 ? 12.827 -13.563 -18.756 1.00 76.50 93 ILE A C 1
ATOM 665 O O . ILE A 1 93 ? 12.996 -13.046 -17.655 1.00 76.50 93 ILE A O 1
ATOM 669 N N . ARG A 1 94 ? 11.744 -14.302 -19.031 1.00 81.00 94 ARG A N 1
ATOM 670 C CA . ARG A 1 94 ? 10.691 -14.575 -18.047 1.00 81.00 94 ARG A CA 1
ATOM 671 C C . ARG A 1 94 ? 11.212 -15.301 -16.816 1.00 81.00 94 ARG A C 1
ATOM 673 O O . ARG A 1 94 ? 10.894 -14.880 -15.711 1.00 81.00 94 ARG A O 1
ATOM 680 N N . ASN A 1 95 ? 12.011 -16.350 -16.996 1.00 76.94 95 ASN A N 1
ATOM 681 C CA . ASN A 1 95 ? 12.564 -17.111 -15.878 1.00 76.94 95 ASN A CA 1
ATOM 682 C C . ASN A 1 95 ? 13.476 -16.234 -15.011 1.00 76.94 95 ASN A C 1
ATOM 684 O O . ASN A 1 95 ? 13.329 -16.229 -13.792 1.00 76.94 95 ASN A O 1
ATOM 688 N N . ILE A 1 96 ? 14.340 -15.429 -15.639 1.00 76.12 96 ILE A N 1
ATOM 689 C CA . ILE A 1 96 ? 15.241 -14.507 -14.933 1.00 76.12 96 ILE A CA 1
ATOM 690 C C . ILE A 1 96 ? 14.444 -13.462 -14.136 1.00 76.12 96 ILE A C 1
ATOM 692 O O . ILE A 1 96 ? 14.679 -13.283 -12.944 1.00 76.12 96 ILE A O 1
ATOM 696 N N . LEU A 1 97 ? 13.470 -12.796 -14.765 1.00 75.88 97 LEU A N 1
ATOM 697 C CA . LEU A 1 97 ? 12.681 -11.749 -14.106 1.00 75.88 97 LEU A CA 1
ATOM 698 C C . LEU A 1 97 ? 11.759 -12.300 -13.014 1.00 75.88 97 LEU A C 1
ATOM 700 O O . LEU A 1 97 ? 11.597 -11.655 -11.982 1.00 75.88 97 LEU A O 1
ATOM 704 N N . SER A 1 98 ? 11.208 -13.504 -13.199 1.00 74.12 98 SER A N 1
ATOM 705 C CA . SER A 1 98 ? 10.319 -14.132 -12.213 1.00 74.12 98 SER A CA 1
ATOM 706 C C . SER A 1 98 ? 10.995 -14.395 -10.865 1.00 74.12 98 SER A C 1
ATOM 708 O O . SER A 1 98 ? 10.318 -14.423 -9.840 1.00 74.12 98 SER A O 1
ATOM 710 N N . GLY A 1 99 ? 12.326 -14.541 -10.853 1.00 70.19 99 GLY A N 1
ATOM 711 C CA . GLY A 1 99 ? 13.115 -14.693 -9.631 1.00 70.19 99 GLY A CA 1
ATOM 712 C C . GLY A 1 99 ? 13.351 -13.385 -8.870 1.00 70.19 99 GLY A C 1
ATOM 713 O O . GLY A 1 99 ? 13.881 -13.420 -7.763 1.00 70.19 99 GLY A O 1
ATOM 714 N N . VAL A 1 100 ? 12.969 -12.233 -9.434 1.00 77.19 100 VAL A N 1
ATOM 715 C CA . VAL A 1 100 ? 13.271 -10.908 -8.880 1.00 77.19 100 VAL A CA 1
ATOM 716 C C . VAL A 1 100 ? 11.986 -10.169 -8.509 1.00 77.19 100 VAL A C 1
ATOM 718 O O . VAL A 1 100 ? 11.360 -9.478 -9.314 1.00 77.19 100 VAL A O 1
ATOM 721 N N . THR A 1 101 ? 11.608 -10.286 -7.236 1.00 79.69 101 THR A N 1
ATOM 722 C CA . THR A 1 101 ? 10.360 -9.738 -6.675 1.00 79.69 101 THR A CA 1
ATOM 723 C C . THR A 1 101 ? 10.250 -8.220 -6.815 1.00 79.69 101 THR A C 1
ATOM 725 O O . THR A 1 101 ? 9.183 -7.717 -7.167 1.00 79.69 101 THR A O 1
ATOM 728 N N . ILE A 1 102 ? 11.355 -7.485 -6.629 1.00 83.62 102 ILE A N 1
ATOM 729 C CA . ILE A 1 102 ? 11.377 -6.014 -6.686 1.00 83.62 102 ILE A CA 1
ATOM 730 C C . ILE A 1 102 ? 10.891 -5.463 -8.034 1.00 83.62 102 ILE A C 1
ATOM 732 O O . ILE A 1 102 ? 10.178 -4.462 -8.058 1.00 83.62 102 ILE A O 1
ATOM 736 N N . ILE A 1 103 ? 11.183 -6.142 -9.151 1.00 86.25 103 ILE A N 1
ATOM 737 C CA . ILE A 1 103 ? 10.753 -5.706 -10.491 1.00 86.25 103 ILE A CA 1
ATOM 738 C C . ILE A 1 103 ? 9.232 -5.806 -10.628 1.00 86.25 103 ILE A C 1
ATOM 740 O O . ILE A 1 103 ? 8.583 -4.888 -11.127 1.00 86.25 103 ILE A O 1
ATOM 744 N N . HIS A 1 104 ? 8.646 -6.901 -10.144 1.00 84.56 104 HIS A N 1
ATOM 745 C CA . HIS A 1 104 ? 7.198 -7.106 -10.172 1.00 84.56 104 HIS A CA 1
ATOM 746 C C . HIS A 1 104 ? 6.457 -6.239 -9.145 1.00 84.56 104 HIS A C 1
ATOM 748 O O . HIS A 1 104 ? 5.282 -5.905 -9.336 1.00 84.56 104 HIS A O 1
ATOM 754 N N . GLN A 1 105 ? 7.116 -5.874 -8.049 1.00 86.31 105 GLN A N 1
ATOM 755 C CA . GLN A 1 105 ? 6.519 -5.095 -6.972 1.00 86.31 105 GLN A CA 1
ATOM 756 C C . GLN A 1 105 ? 6.580 -3.584 -7.214 1.00 86.31 105 GLN A C 1
ATOM 758 O O . GLN A 1 105 ? 5.649 -2.883 -6.817 1.00 86.31 105 GLN A O 1
ATOM 763 N N . ALA A 1 106 ? 7.602 -3.082 -7.911 1.00 90.00 106 ALA A N 1
ATOM 764 C CA . ALA A 1 106 ? 7.805 -1.652 -8.143 1.00 90.00 106 ALA A CA 1
ATOM 765 C C . ALA A 1 106 ? 6.577 -0.927 -8.747 1.00 90.00 106 ALA A C 1
ATOM 767 O O . ALA A 1 106 ? 6.159 0.082 -8.176 1.00 90.00 106 ALA A O 1
ATOM 768 N N . PRO A 1 107 ? 5.897 -1.435 -9.798 1.00 92.38 107 PRO A N 1
ATOM 769 C CA . PRO A 1 107 ? 4.686 -0.785 -10.310 1.00 92.38 107 PRO A CA 1
ATOM 770 C C . PRO A 1 107 ? 3.552 -0.722 -9.279 1.00 92.38 107 PRO A C 1
ATOM 772 O O . PRO A 1 107 ? 2.836 0.271 -9.189 1.00 92.38 107 PRO A O 1
ATOM 775 N N . LYS A 1 108 ? 3.402 -1.768 -8.457 1.00 91.62 108 LYS A N 1
ATOM 776 C CA . LYS A 1 108 ? 2.383 -1.812 -7.400 1.00 91.62 108 LYS A CA 1
ATOM 777 C C . LYS A 1 108 ? 2.697 -0.819 -6.286 1.00 91.62 108 LYS A C 1
ATOM 779 O O . LYS A 1 108 ? 1.789 -0.183 -5.760 1.00 91.62 108 LYS A O 1
ATOM 784 N N . GLN A 1 109 ? 3.978 -0.660 -5.957 1.00 91.81 109 GLN A N 1
ATOM 785 C CA . GLN A 1 109 ? 4.448 0.299 -4.965 1.00 91.81 109 GLN A CA 1
ATOM 786 C C . GLN A 1 109 ? 4.074 1.737 -5.346 1.00 91.81 109 GLN A C 1
ATOM 788 O O . GLN A 1 109 ? 3.656 2.502 -4.479 1.00 91.81 109 GLN A O 1
ATOM 793 N N . LEU A 1 110 ? 4.148 2.084 -6.633 1.00 94.56 110 LEU A N 1
ATOM 794 C CA . LEU A 1 110 ? 3.724 3.395 -7.130 1.00 94.56 110 LEU A CA 1
ATOM 795 C C . LEU A 1 110 ? 2.221 3.627 -6.952 1.00 94.56 110 LEU A C 1
ATOM 797 O O . LEU A 1 110 ? 1.826 4.698 -6.502 1.00 94.56 110 LEU A O 1
ATOM 801 N N . ILE A 1 111 ? 1.391 2.612 -7.212 1.00 95.25 111 ILE A N 1
ATOM 802 C CA . ILE A 1 111 ? -0.061 2.695 -6.982 1.00 95.25 111 ILE A CA 1
ATOM 803 C C . ILE A 1 111 ? -0.363 2.876 -5.487 1.00 95.25 111 ILE A C 1
ATOM 805 O O . ILE A 1 111 ? -1.244 3.654 -5.123 1.00 95.25 111 ILE A O 1
ATOM 809 N N . VAL A 1 112 ? 0.380 2.198 -4.601 1.00 94.50 112 VAL A N 1
ATOM 810 C CA . VAL A 1 112 ? 0.266 2.427 -3.151 1.00 94.50 112 VAL A CA 1
ATOM 811 C C . VAL A 1 112 ? 0.620 3.873 -2.812 1.00 94.50 112 VAL A C 1
ATOM 813 O O . VAL A 1 112 ? -0.137 4.510 -2.089 1.00 94.50 112 VAL A O 1
ATOM 816 N N . ASN A 1 113 ? 1.731 4.401 -3.328 1.00 95.19 113 ASN A N 1
ATOM 817 C CA . ASN A 1 113 ? 2.147 5.778 -3.056 1.00 95.19 113 ASN A CA 1
ATOM 818 C C . ASN A 1 113 ? 1.095 6.797 -3.527 1.00 95.19 113 ASN A C 1
ATOM 820 O O . ASN A 1 113 ? 0.769 7.714 -2.780 1.00 95.19 113 ASN A O 1
ATOM 824 N N . GLU A 1 114 ? 0.518 6.598 -4.716 1.00 95.88 114 GLU A N 1
ATOM 825 C CA . GLU A 1 114 ? -0.590 7.414 -5.229 1.00 95.88 114 GLU A CA 1
ATOM 826 C C . GLU A 1 114 ? -1.807 7.351 -4.295 1.00 95.88 114 GLU A C 1
ATOM 828 O O . GLU A 1 114 ? -2.393 8.377 -3.962 1.00 95.88 114 GLU A O 1
ATOM 833 N N . GLY A 1 115 ? -2.153 6.159 -3.799 1.00 96.38 115 GLY A N 1
ATOM 834 C CA . GLY A 1 115 ? -3.207 5.998 -2.798 1.00 96.38 115 GLY A CA 1
ATOM 835 C C . GLY A 1 115 ? -2.918 6.748 -1.492 1.00 96.38 115 GLY A C 1
ATOM 836 O O . GLY A 1 115 ? -3.837 7.302 -0.896 1.00 96.38 115 GLY A O 1
ATOM 837 N N . ILE A 1 116 ? -1.658 6.799 -1.045 1.00 94.81 116 ILE A N 1
ATOM 838 C CA . ILE A 1 116 ? -1.266 7.539 0.166 1.00 94.81 116 ILE A CA 1
ATOM 839 C C . ILE A 1 116 ? -1.359 9.056 -0.072 1.00 94.81 116 ILE A C 1
ATOM 841 O O . ILE A 1 116 ? -1.843 9.759 0.812 1.00 94.81 116 ILE A O 1
ATOM 845 N N . LEU A 1 117 ? -0.965 9.560 -1.248 1.00 95.44 117 LEU A N 1
ATOM 846 C CA . LEU A 1 117 ? -1.167 10.969 -1.617 1.00 95.44 117 LEU A CA 1
ATOM 847 C C . LEU A 1 117 ? -2.653 11.343 -1.604 1.00 95.44 117 LEU A C 1
ATOM 849 O O . LEU A 1 117 ? -3.040 12.266 -0.898 1.00 95.44 117 LEU A O 1
ATOM 853 N N . LEU A 1 118 ? -3.492 10.567 -2.298 1.00 96.69 118 LEU A N 1
ATOM 854 C CA . LEU A 1 118 ? -4.942 10.792 -2.336 1.00 96.69 118 LEU A CA 1
ATOM 855 C C . LEU A 1 118 ? -5.560 10.763 -0.935 1.00 96.69 118 LEU A C 1
ATOM 857 O O . LEU A 1 118 ? -6.463 11.536 -0.627 1.00 96.69 118 LEU A O 1
ATOM 861 N N . PHE A 1 119 ? -5.060 9.884 -0.065 1.00 95.62 119 PHE A N 1
ATOM 862 C CA . PHE A 1 119 ? -5.475 9.847 1.330 1.00 95.62 119 PHE A CA 1
ATOM 863 C C . PHE A 1 119 ? -5.118 11.142 2.073 1.00 95.62 119 PHE A C 1
ATOM 865 O O . PHE A 1 119 ? -5.940 11.642 2.841 1.00 95.62 119 PHE A O 1
ATOM 872 N N . ALA A 1 120 ? -3.919 11.687 1.849 1.00 94.62 120 ALA A N 1
ATOM 873 C CA . ALA A 1 120 ? -3.493 12.953 2.443 1.00 94.62 120 ALA A CA 1
ATOM 874 C C . ALA A 1 120 ? -4.312 14.149 1.929 1.00 94.62 120 ALA A C 1
ATOM 876 O O . ALA A 1 120 ? -4.593 15.058 2.707 1.00 94.62 120 ALA A O 1
ATOM 877 N N . ASP A 1 121 ? -4.761 14.102 0.674 1.00 94.19 121 ASP A N 1
ATOM 878 C CA . ASP A 1 121 ? -5.629 15.121 0.069 1.00 94.19 121 ASP A CA 1
ATOM 879 C C . ASP A 1 121 ? -7.102 15.017 0.523 1.00 94.19 121 ASP A C 1
ATOM 881 O O . ASP A 1 121 ? -7.917 15.881 0.207 1.00 94.19 121 ASP A O 1
ATOM 885 N N . GLY A 1 122 ? -7.465 13.978 1.285 1.00 94.94 122 GLY A N 1
ATOM 886 C CA . GLY A 1 122 ? -8.835 13.738 1.754 1.00 94.94 122 GLY A CA 1
ATOM 887 C C . GLY A 1 122 ? -9.728 12.994 0.754 1.00 94.94 122 GLY A C 1
ATOM 888 O O . GLY A 1 122 ? -10.898 12.730 1.039 1.00 94.94 122 GLY A O 1
ATOM 889 N N . GLU A 1 123 ? -9.182 12.575 -0.387 1.00 96.75 123 GLU A N 1
ATOM 890 C CA . GLU A 1 123 ? -9.875 11.820 -1.435 1.00 96.75 123 GLU A CA 1
ATOM 891 C C . GLU A 1 123 ? -9.952 10.321 -1.087 1.00 96.75 123 GLU A C 1
ATOM 893 O O . GLU A 1 123 ? -9.436 9.440 -1.783 1.00 96.75 123 GLU A O 1
ATOM 898 N N . TYR A 1 124 ? -10.616 10.002 0.028 1.00 96.56 124 TYR A N 1
ATOM 899 C CA . TYR A 1 124 ? -10.635 8.656 0.619 1.00 96.56 124 TYR A CA 1
ATOM 900 C C . TYR A 1 124 ? -11.238 7.577 -0.289 1.00 96.56 124 TYR A C 1
ATOM 902 O O . TYR A 1 124 ? -10.857 6.408 -0.197 1.00 96.56 124 TYR A O 1
ATOM 910 N N . ALA A 1 125 ? -12.193 7.938 -1.151 1.00 94.62 125 ALA A N 1
ATOM 911 C CA . ALA A 1 125 ? -12.805 6.997 -2.087 1.00 94.62 125 ALA A CA 1
ATOM 912 C C . ALA A 1 125 ? -11.791 6.541 -3.147 1.00 94.62 125 ALA A C 1
ATOM 914 O O . ALA A 1 125 ? -11.569 5.340 -3.307 1.00 94.62 125 ALA A O 1
ATOM 915 N N . LEU A 1 126 ? -11.113 7.500 -3.786 1.00 96.69 126 LEU A N 1
ATOM 916 C CA . LEU A 1 126 ? -10.088 7.233 -4.794 1.00 96.69 126 LEU A CA 1
ATOM 917 C C . LEU A 1 126 ? -8.886 6.505 -4.180 1.00 96.69 126 LEU A C 1
ATOM 919 O O . LEU A 1 126 ? -8.405 5.524 -4.748 1.00 96.69 126 LEU A O 1
ATOM 923 N N . ALA A 1 127 ? -8.445 6.921 -2.989 1.00 97.25 127 ALA A N 1
ATOM 924 C CA . ALA A 1 127 ? -7.381 6.244 -2.251 1.00 97.25 127 ALA A CA 1
ATOM 925 C C . ALA A 1 127 ? -7.715 4.763 -1.997 1.00 97.25 127 ALA A C 1
ATOM 927 O O . ALA A 1 127 ? -6.903 3.871 -2.260 1.00 97.25 127 ALA A O 1
ATOM 928 N N . MET A 1 128 ? -8.940 4.478 -1.543 1.00 95.75 128 MET A N 1
ATOM 929 C CA . MET A 1 128 ? -9.397 3.114 -1.285 1.00 95.75 128 MET A CA 1
ATOM 930 C C . MET A 1 128 ? -9.430 2.250 -2.553 1.00 95.75 128 MET A C 1
ATOM 932 O O . MET A 1 128 ? -9.118 1.058 -2.475 1.00 95.75 128 MET A O 1
ATOM 936 N N . ASP A 1 129 ? -9.755 2.825 -3.710 1.00 96.62 129 ASP A N 1
ATOM 937 C CA . ASP A 1 129 ? -9.722 2.113 -4.990 1.00 96.62 129 ASP A CA 1
ATOM 938 C C . ASP A 1 129 ? -8.290 1.772 -5.423 1.00 96.62 129 ASP A C 1
ATOM 940 O O . ASP A 1 129 ? -8.034 0.643 -5.854 1.00 96.62 129 ASP A O 1
ATOM 944 N N . LYS A 1 130 ? -7.325 2.678 -5.213 1.00 97.25 130 LYS A N 1
ATOM 945 C CA . LYS A 1 130 ? -5.898 2.403 -5.471 1.00 97.25 130 LYS A CA 1
ATOM 946 C C . LYS A 1 130 ? -5.372 1.260 -4.606 1.00 97.25 130 LYS A C 1
ATOM 948 O O . LYS A 1 130 ? -4.749 0.330 -5.122 1.00 97.25 130 LYS A O 1
ATOM 953 N N . PHE A 1 131 ? -5.669 1.267 -3.307 1.00 96.06 131 PHE A N 1
ATOM 954 C CA . PHE A 1 131 ? -5.248 0.189 -2.406 1.00 96.06 131 PHE A CA 1
ATOM 955 C C . PHE A 1 131 ? -5.903 -1.157 -2.748 1.00 96.06 131 PHE A C 1
ATOM 957 O O . PHE A 1 131 ? -5.244 -2.199 -2.698 1.00 96.06 131 PHE A O 1
ATOM 964 N N . ARG A 1 132 ? -7.180 -1.147 -3.151 1.00 94.81 132 ARG A N 1
ATOM 965 C CA . ARG A 1 132 ? -7.885 -2.348 -3.618 1.00 94.81 132 ARG A CA 1
ATOM 966 C C . ARG A 1 132 ? -7.243 -2.929 -4.877 1.00 94.81 132 ARG A C 1
ATOM 968 O O . ARG A 1 132 ? -7.024 -4.137 -4.931 1.00 94.81 132 ARG A O 1
ATOM 975 N N . ALA A 1 133 ? -6.897 -2.087 -5.850 1.00 94.44 133 ALA A N 1
ATOM 976 C CA . ALA A 1 133 ? -6.261 -2.525 -7.090 1.00 94.44 133 ALA A CA 1
ATOM 977 C C . ALA A 1 133 ? -4.928 -3.253 -6.830 1.00 94.44 133 ALA A C 1
ATOM 979 O O . ALA A 1 133 ? -4.678 -4.317 -7.396 1.00 94.44 133 ALA A O 1
ATOM 980 N N . VAL A 1 134 ? -4.100 -2.735 -5.915 1.00 92.75 134 VAL A N 1
ATOM 981 C CA . VAL A 1 134 ? -2.829 -3.376 -5.520 1.00 92.75 134 VAL A CA 1
ATOM 982 C C . VAL A 1 134 ? -3.065 -4.743 -4.886 1.00 92.75 134 VAL A C 1
ATOM 984 O O . VAL A 1 134 ? -2.396 -5.721 -5.223 1.00 92.75 134 VAL A O 1
ATOM 987 N N . MET A 1 135 ? -4.036 -4.818 -3.980 1.00 90.75 135 MET A N 1
ATOM 988 C CA . MET A 1 135 ? -4.426 -6.053 -3.310 1.00 90.75 135 MET A CA 1
ATOM 989 C C . MET A 1 135 ? -4.891 -7.139 -4.280 1.00 90.75 135 MET A C 1
ATOM 991 O O . MET A 1 135 ? -4.479 -8.296 -4.165 1.00 90.75 135 MET A O 1
ATOM 995 N N . GLU A 1 136 ? -5.762 -6.781 -5.220 1.00 90.56 136 GLU A N 1
ATOM 996 C CA . GLU A 1 136 ? -6.285 -7.705 -6.225 1.00 90.56 136 GLU A CA 1
ATOM 997 C C . GLU A 1 136 ? -5.169 -8.209 -7.141 1.00 90.56 136 GLU A C 1
ATOM 999 O O . GLU A 1 136 ? -5.057 -9.421 -7.340 1.00 90.56 136 GLU A O 1
ATOM 1004 N N . ALA A 1 137 ? -4.289 -7.314 -7.600 1.00 88.75 137 ALA A N 1
ATOM 1005 C CA . ALA A 1 137 ? -3.127 -7.677 -8.406 1.00 88.75 137 ALA A CA 1
ATOM 1006 C C . ALA A 1 137 ? -2.206 -8.666 -7.671 1.00 88.75 137 ALA A C 1
ATOM 1008 O O . ALA A 1 137 ? -1.820 -9.694 -8.226 1.00 88.75 137 ALA A O 1
ATOM 1009 N N . GLN A 1 138 ? -1.894 -8.414 -6.396 1.00 86.25 138 GLN A N 1
ATOM 1010 C CA . GLN A 1 138 ? -0.982 -9.279 -5.646 1.00 86.25 138 GLN A CA 1
ATOM 1011 C C . GLN A 1 138 ? -1.604 -10.642 -5.298 1.00 86.25 138 GLN A C 1
ATOM 1013 O O . GLN A 1 138 ? -0.929 -11.668 -5.359 1.00 86.25 138 GLN A O 1
ATOM 1018 N N . ARG A 1 139 ? -2.908 -10.692 -4.993 1.00 85.69 139 ARG A N 1
ATOM 1019 C CA . ARG A 1 139 ? -3.626 -11.959 -4.762 1.00 85.69 139 ARG A CA 1
ATOM 1020 C C . ARG A 1 139 ? -3.748 -12.808 -6.024 1.00 85.69 139 ARG A C 1
ATOM 1022 O O . ARG A 1 139 ? -3.799 -14.033 -5.920 1.00 85.69 139 ARG A O 1
ATOM 1029 N N . GLN A 1 140 ? -3.828 -12.189 -7.201 1.00 83.50 140 GLN A N 1
ATOM 1030 C CA . GLN A 1 140 ? -3.784 -12.915 -8.470 1.00 83.50 140 GLN A CA 1
ATOM 1031 C C . GLN A 1 140 ? -2.404 -13.545 -8.688 1.00 83.50 140 GLN A C 1
ATOM 1033 O O . GLN A 1 140 ? -2.329 -14.726 -9.015 1.00 83.50 140 GLN A O 1
ATOM 1038 N N . GLU A 1 141 ? -1.323 -12.814 -8.411 1.00 77.00 141 GLU A N 1
ATOM 1039 C CA . GLU A 1 141 ? 0.050 -13.322 -8.537 1.00 77.00 141 GLU A CA 1
ATOM 1040 C C . GLU A 1 141 ? 0.364 -14.469 -7.572 1.00 77.00 141 GLU A C 1
ATOM 1042 O O . GLU A 1 141 ? 0.950 -15.468 -7.985 1.00 77.00 141 GLU A O 1
ATOM 1047 N N . SER A 1 142 ? -0.093 -14.398 -6.317 1.00 70.56 142 SER A N 1
ATOM 1048 C CA . SER A 1 142 ? 0.106 -15.491 -5.353 1.00 70.56 142 SER A CA 1
ATOM 1049 C C . SER A 1 142 ? -0.578 -16.801 -5.766 1.00 70.56 142 SER A C 1
ATOM 1051 O O . SER A 1 142 ? -0.135 -17.868 -5.357 1.00 70.56 142 SER A O 1
ATOM 1053 N N . LYS A 1 143 ? -1.633 -16.756 -6.592 1.00 63.88 143 LYS A N 1
ATOM 1054 C CA . LYS A 1 143 ? -2.276 -17.967 -7.143 1.00 63.88 143 LYS A CA 1
ATOM 1055 C C . LYS A 1 143 ? -1.481 -18.597 -8.290 1.00 63.88 143 LYS A C 1
ATOM 1057 O O . LYS A 1 143 ? -1.662 -19.778 -8.566 1.00 63.88 143 LYS A O 1
ATOM 1062 N N . LEU A 1 144 ? -0.642 -17.811 -8.964 1.00 58.12 144 LEU A N 1
ATOM 1063 C CA . LEU A 1 144 ? 0.169 -18.232 -10.109 1.00 58.12 144 LEU A CA 1
ATOM 1064 C C . LEU A 1 144 ? 1.543 -18.780 -9.686 1.00 58.12 144 LEU A C 1
ATOM 1066 O O . LEU A 1 144 ? 2.155 -19.529 -10.441 1.00 58.12 144 LEU A O 1
ATOM 1070 N N . GLN A 1 145 ? 2.027 -18.438 -8.488 1.00 54.53 145 GLN A N 1
ATOM 1071 C CA . GLN A 1 145 ? 3.336 -18.857 -7.984 1.00 54.53 145 GLN A CA 1
ATOM 1072 C C . GLN A 1 145 ? 3.244 -20.136 -7.129 1.00 54.53 145 GLN A C 1
ATOM 1074 O O . GLN A 1 145 ? 2.988 -20.094 -5.927 1.00 54.53 145 GLN A O 1
ATOM 1079 N N . THR A 1 146 ? 3.501 -21.298 -7.734 1.00 38.25 146 THR A N 1
ATOM 1080 C CA . THR A 1 146 ? 3.799 -22.547 -7.012 1.00 38.25 146 THR A CA 1
ATOM 1081 C C . THR A 1 146 ? 5.271 -22.566 -6.589 1.00 38.25 146 THR A C 1
ATOM 1083 O O . THR A 1 146 ? 6.148 -22.686 -7.435 1.00 38.25 146 THR A O 1
ATOM 1086 N N . HIS A 1 147 ? 5.510 -22.421 -5.283 1.00 40.69 147 HIS A N 1
ATOM 1087 C CA . HIS A 1 147 ? 6.754 -22.691 -4.536 1.00 40.69 147 HIS A CA 1
ATOM 1088 C C . HIS A 1 147 ? 8.078 -22.497 -5.303 1.00 40.69 147 HIS A C 1
ATOM 1090 O O . HIS A 1 147 ? 8.773 -23.459 -5.622 1.00 40.69 147 HIS A O 1
ATOM 1096 N N . GLY A 1 148 ? 8.466 -21.241 -5.527 1.00 36.19 148 GLY A N 1
ATOM 1097 C CA . GLY A 1 148 ? 9.869 -20.883 -5.726 1.00 36.19 148 GLY A CA 1
ATOM 1098 C C . GLY A 1 148 ? 10.473 -20.492 -4.381 1.00 36.19 148 GLY A C 1
ATOM 1099 O O . GLY A 1 148 ? 9.938 -19.616 -3.707 1.00 36.19 148 GLY A O 1
ATOM 1100 N N . THR A 1 149 ? 11.553 -21.152 -3.966 1.00 35.62 149 THR A N 1
ATOM 1101 C CA . THR A 1 149 ? 12.362 -20.752 -2.808 1.00 35.62 149 THR A CA 1
ATOM 1102 C C . THR A 1 149 ? 12.905 -19.346 -3.043 1.00 35.62 149 THR A C 1
ATOM 1104 O O . THR A 1 149 ? 13.862 -19.163 -3.794 1.00 35.62 149 THR A O 1
ATOM 1107 N N . THR A 1 150 ? 12.279 -18.348 -2.426 1.00 44.22 150 THR A N 1
ATOM 1108 C CA . THR A 1 150 ? 12.795 -16.984 -2.371 1.00 44.22 150 THR A CA 1
ATOM 1109 C C . THR A 1 150 ? 14.054 -17.004 -1.517 1.00 44.22 150 THR A C 1
ATOM 1111 O O . THR A 1 150 ? 13.992 -17.175 -0.300 1.00 44.22 150 THR A O 1
ATOM 1114 N N . GLY A 1 151 ? 15.216 -16.882 -2.161 1.00 39.06 151 GLY A N 1
ATOM 1115 C CA . GLY A 1 151 ? 16.450 -16.554 -1.462 1.00 39.06 151 GLY A CA 1
ATOM 1116 C C . GLY A 1 151 ? 16.216 -15.254 -0.705 1.00 39.06 151 GLY A C 1
ATOM 1117 O O . GLY A 1 151 ? 16.011 -14.208 -1.318 1.00 39.06 151 GLY A O 1
ATOM 1118 N N . HIS A 1 152 ? 16.165 -15.347 0.620 1.00 39.09 152 HIS A N 1
ATOM 1119 C CA . HIS A 1 152 ? 16.019 -14.212 1.515 1.00 39.09 152 HIS A CA 1
ATOM 1120 C C . HIS A 1 152 ? 17.329 -13.421 1.447 1.00 39.09 152 HIS A C 1
ATOM 1122 O O . HIS A 1 152 ? 18.268 -13.670 2.197 1.00 39.09 152 HIS A O 1
ATOM 1128 N N . LEU A 1 153 ? 17.442 -12.525 0.470 1.00 38.81 153 LEU A N 1
ATOM 1129 C CA . LEU A 1 153 ? 18.550 -11.589 0.404 1.00 38.81 153 LEU A CA 1
ATOM 1130 C C . LEU A 1 153 ? 18.267 -10.537 1.479 1.00 38.81 153 LEU A C 1
ATOM 1132 O O . LEU A 1 153 ? 17.443 -9.658 1.250 1.00 38.81 153 LEU A O 1
ATOM 1136 N N . GLU A 1 154 ? 18.852 -10.669 2.674 1.00 38.62 154 GLU A N 1
ATOM 1137 C CA . GLU A 1 154 ? 18.782 -9.658 3.743 1.00 38.62 154 GLU A CA 1
ATOM 1138 C C . GLU A 1 154 ? 19.524 -8.376 3.319 1.00 38.62 154 GLU A C 1
ATOM 1140 O O . GLU A 1 154 ? 20.608 -8.055 3.792 1.00 38.62 154 GLU A O 1
ATOM 1145 N N . ASN A 1 155 ? 18.931 -7.642 2.381 1.00 45.44 155 ASN A N 1
ATOM 1146 C CA . ASN A 1 155 ? 19.442 -6.397 1.828 1.00 45.44 155 ASN A CA 1
ATOM 1147 C C . ASN A 1 155 ? 18.608 -5.205 2.310 1.00 45.44 155 ASN A C 1
ATOM 1149 O O . ASN A 1 155 ? 17.414 -5.322 2.577 1.00 45.44 155 ASN A O 1
ATOM 1153 N N . TRP A 1 156 ? 19.189 -4.003 2.318 1.00 45.16 156 TRP A N 1
ATOM 1154 C CA . TRP A 1 156 ? 18.434 -2.757 2.552 1.00 45.16 156 TRP A CA 1
ATOM 1155 C C . TRP A 1 156 ? 17.347 -2.530 1.478 1.00 45.16 156 TRP A C 1
ATOM 1157 O O . TRP A 1 156 ? 16.372 -1.817 1.702 1.00 45.16 156 TRP A O 1
ATOM 1167 N N . LEU A 1 157 ? 17.481 -3.181 0.319 1.00 50.75 157 LEU A N 1
ATOM 1168 C CA . LEU A 1 157 ? 16.491 -3.247 -0.761 1.00 50.75 157 LEU A CA 1
ATOM 1169 C C . LEU A 1 157 ? 15.473 -4.388 -0.597 1.00 50.75 157 LEU A C 1
ATOM 1171 O O . LEU A 1 157 ? 14.712 -4.640 -1.528 1.00 50.75 157 LEU A O 1
ATOM 1175 N N . THR A 1 158 ? 15.436 -5.078 0.551 1.00 53.34 158 THR A N 1
ATOM 1176 C CA . THR A 1 158 ? 14.342 -6.005 0.871 1.00 53.34 158 THR A CA 1
ATOM 1177 C C . THR A 1 158 ? 13.035 -5.245 0.754 1.00 53.34 158 THR A C 1
ATOM 1179 O O . THR A 1 158 ? 12.740 -4.313 1.508 1.00 53.34 158 THR A O 1
ATOM 1182 N N . VAL A 1 159 ? 12.276 -5.591 -0.275 1.00 57.62 159 VAL A N 1
ATOM 1183 C CA . VAL A 1 159 ? 10.905 -5.142 -0.391 1.00 57.62 159 VAL A CA 1
ATOM 1184 C C . VAL A 1 159 ? 10.110 -6.098 0.478 1.00 57.62 159 VAL A C 1
ATOM 1186 O O . VAL A 1 159 ? 10.292 -7.308 0.373 1.00 57.62 159 VAL A O 1
ATOM 1189 N N . ASN A 1 160 ? 9.273 -5.572 1.375 1.00 60.38 160 ASN A N 1
ATOM 1190 C CA . ASN A 1 160 ? 8.349 -6.424 2.116 1.00 60.38 160 ASN A CA 1
ATOM 1191 C C . ASN A 1 160 ? 7.611 -7.300 1.104 1.00 60.38 160 ASN A C 1
ATOM 1193 O O . ASN A 1 160 ? 6.947 -6.748 0.230 1.00 60.38 160 ASN A O 1
ATOM 1197 N N . ASP A 1 161 ? 7.684 -8.626 1.252 1.00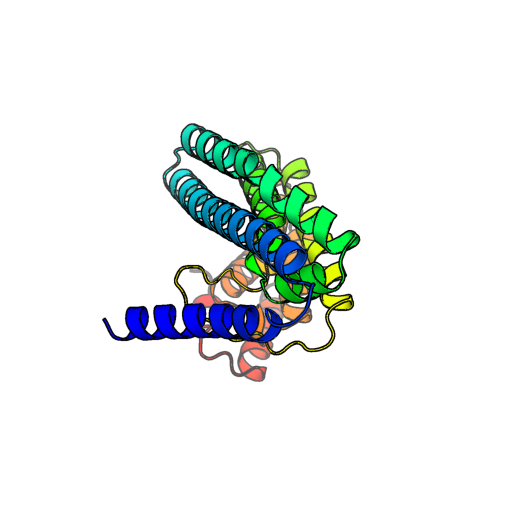 62.56 161 ASP A N 1
ATOM 1198 C CA . ASP A 1 161 ? 7.118 -9.618 0.317 1.00 62.56 161 ASP A CA 1
ATOM 1199 C C . ASP A 1 161 ? 5.637 -9.389 -0.031 1.00 62.56 161 ASP A C 1
ATOM 1201 O O . ASP A 1 161 ? 5.077 -10.036 -0.914 1.00 62.56 161 ASP A O 1
ATOM 1205 N N . SER A 1 162 ? 4.949 -8.528 0.721 1.00 81.44 162 SER A N 1
ATOM 1206 C CA . SER A 1 162 ? 3.546 -8.245 0.527 1.00 81.44 162 SER A CA 1
ATOM 1207 C C . SER A 1 162 ? 3.187 -6.787 0.807 1.00 81.44 162 SER A C 1
ATOM 1209 O O . SER A 1 162 ? 3.382 -6.284 1.913 1.00 81.44 162 SER A O 1
ATOM 1211 N N . LEU A 1 163 ? 2.561 -6.140 -0.178 1.00 86.88 163 LEU A N 1
ATOM 1212 C CA . LEU A 1 163 ? 1.894 -4.839 -0.049 1.00 86.88 163 LEU A CA 1
ATOM 1213 C C . LEU A 1 163 ? 0.461 -4.957 0.488 1.00 86.88 163 LEU A C 1
ATOM 1215 O O . LEU A 1 163 ? -0.183 -3.940 0.737 1.00 86.88 163 LEU A O 1
ATOM 1219 N N . ILE A 1 164 ? -0.045 -6.179 0.694 1.00 87.69 164 ILE A N 1
ATOM 1220 C CA . ILE A 1 164 ? -1.403 -6.429 1.197 1.00 87.69 164 ILE A CA 1
ATOM 1221 C C . ILE A 1 164 ? -1.616 -5.801 2.586 1.00 87.69 164 ILE A C 1
ATOM 1223 O O . ILE A 1 164 ? -2.585 -5.056 2.727 1.00 87.69 164 ILE A O 1
ATOM 1227 N N . PRO A 1 165 ? -0.746 -6.012 3.599 1.00 86.69 165 PRO A N 1
ATOM 1228 C CA . PRO A 1 165 ? -0.945 -5.412 4.920 1.00 86.69 165 PRO A CA 1
ATOM 1229 C C . PRO A 1 165 ? -0.993 -3.879 4.923 1.00 86.69 165 PRO A C 1
ATOM 1231 O O . PRO A 1 165 ? -1.968 -3.343 5.455 1.00 86.69 165 PRO A O 1
ATOM 1234 N N . PRO A 1 166 ? -0.028 -3.145 4.322 1.00 88.00 166 PRO A N 1
ATOM 1235 C CA . PRO A 1 166 ? -0.103 -1.687 4.303 1.00 88.00 166 PRO A CA 1
ATOM 1236 C C . PRO A 1 166 ? -1.299 -1.178 3.487 1.00 88.00 166 PRO A C 1
ATOM 1238 O O . PRO A 1 166 ? -1.957 -0.233 3.918 1.00 88.00 166 PRO A O 1
ATOM 1241 N N . ALA A 1 167 ? -1.646 -1.825 2.366 1.00 91.69 167 ALA A N 1
ATOM 1242 C CA . ALA A 1 167 ? -2.825 -1.455 1.583 1.00 91.69 167 ALA A CA 1
ATOM 1243 C C . ALA A 1 167 ? -4.127 -1.633 2.385 1.00 91.69 167 ALA A C 1
ATOM 1245 O O . ALA A 1 167 ? -4.936 -0.711 2.446 1.00 91.69 167 ALA A O 1
ATOM 1246 N N . LEU A 1 168 ? -4.321 -2.775 3.056 1.00 91.62 168 LEU A N 1
ATOM 1247 C CA . LEU A 1 168 ? -5.516 -3.031 3.871 1.00 91.62 168 LEU A CA 1
ATOM 1248 C C . LEU A 1 168 ? -5.617 -2.120 5.089 1.00 91.62 168 LEU A C 1
ATOM 1250 O O . LEU A 1 168 ? -6.717 -1.670 5.405 1.00 91.62 168 LEU A O 1
ATOM 1254 N N . ASN A 1 169 ? -4.494 -1.828 5.748 1.00 90.69 169 ASN A N 1
ATOM 1255 C CA . ASN A 1 169 ? -4.471 -0.866 6.844 1.00 90.69 169 ASN A CA 1
ATOM 1256 C C . ASN A 1 169 ? -4.942 0.512 6.358 1.00 90.69 169 ASN A C 1
ATOM 1258 O O . ASN A 1 169 ? -5.863 1.090 6.931 1.00 90.69 169 ASN A O 1
ATOM 1262 N N . ASN A 1 170 ? -4.403 0.990 5.235 1.00 93.00 170 ASN A N 1
ATOM 1263 C CA . ASN A 1 170 ? -4.804 2.276 4.670 1.00 93.00 170 ASN A CA 1
ATOM 1264 C C . ASN A 1 170 ? -6.260 2.271 4.167 1.00 93.00 170 ASN A C 1
ATOM 1266 O O . ASN A 1 170 ? -6.962 3.264 4.344 1.00 93.00 170 ASN A O 1
ATOM 1270 N N . MET A 1 171 ? -6.770 1.160 3.620 1.00 95.00 171 MET A N 1
ATOM 1271 C CA . MET A 1 171 ? -8.200 1.014 3.295 1.00 95.00 171 MET A CA 1
ATOM 1272 C C . MET A 1 171 ? -9.088 1.083 4.539 1.00 95.00 171 MET A C 1
ATOM 1274 O O . MET A 1 171 ? -10.158 1.690 4.499 1.00 95.00 171 MET A O 1
ATOM 1278 N N . ALA A 1 172 ? -8.672 0.451 5.638 1.00 93.31 172 ALA A N 1
ATOM 1279 C CA . ALA A 1 172 ? -9.406 0.500 6.894 1.00 93.31 172 ALA A CA 1
ATOM 1280 C C . ALA A 1 172 ? -9.415 1.921 7.473 1.00 93.31 172 ALA A C 1
ATOM 1282 O O . ALA A 1 172 ? -10.463 2.373 7.929 1.00 93.31 172 ALA A O 1
ATOM 1283 N N . LEU A 1 173 ? -8.307 2.661 7.360 1.00 92.50 173 LEU A N 1
ATOM 1284 C CA . LEU A 1 173 ? -8.278 4.088 7.680 1.00 92.50 173 LEU A CA 1
ATOM 1285 C C . LEU A 1 173 ? -9.230 4.878 6.770 1.00 92.50 173 LEU A C 1
ATOM 1287 O O . LEU A 1 173 ? -10.078 5.590 7.291 1.00 92.50 173 LEU A O 1
ATOM 1291 N N . CYS A 1 174 ? -9.205 4.694 5.443 1.00 95.50 174 CYS A N 1
ATOM 1292 C CA . CYS A 1 174 ? -10.171 5.340 4.533 1.00 95.50 174 CYS A CA 1
ATOM 1293 C C . CYS A 1 174 ? -11.629 5.077 4.959 1.00 95.50 174 CYS A C 1
ATOM 1295 O O . CYS A 1 174 ? -12.466 5.980 4.960 1.00 95.50 174 CYS A O 1
ATOM 1297 N N . ALA A 1 175 ? -11.944 3.837 5.345 1.00 94.25 175 ALA A N 1
ATOM 1298 C CA . ALA A 1 175 ? -13.264 3.472 5.852 1.00 94.25 175 ALA A CA 1
ATOM 1299 C C . ALA A 1 175 ? -13.585 4.175 7.185 1.00 94.25 175 ALA A C 1
ATOM 1301 O O . ALA A 1 175 ? -14.707 4.640 7.367 1.00 94.25 175 ALA A O 1
ATOM 1302 N N . LEU A 1 176 ? -12.613 4.313 8.088 1.00 92.69 176 LEU A N 1
ATOM 1303 C CA . LEU A 1 176 ? -12.777 5.024 9.356 1.00 92.69 176 LEU A CA 1
ATOM 1304 C C . LEU A 1 176 ? -13.041 6.526 9.147 1.00 92.69 176 LEU A C 1
ATOM 1306 O O . LEU A 1 176 ? -14.002 7.049 9.707 1.00 92.69 176 LEU A O 1
ATOM 1310 N N . TYR A 1 177 ? -12.259 7.194 8.290 1.00 92.56 177 TYR A N 1
ATOM 1311 C CA . TYR A 1 177 ? -12.430 8.618 7.950 1.00 92.56 177 TYR A CA 1
ATOM 1312 C C . TYR A 1 177 ? -13.748 8.912 7.217 1.00 92.56 177 TYR A C 1
ATOM 1314 O O . TYR A 1 177 ? -14.246 10.032 7.258 1.00 92.56 177 TYR A O 1
ATOM 1322 N N . THR A 1 178 ? -14.353 7.896 6.596 1.00 93.50 178 THR A N 1
ATOM 1323 C CA . THR A 1 178 ? -15.682 7.978 5.967 1.00 93.50 178 THR A CA 1
ATOM 1324 C C . THR A 1 178 ? -16.803 7.413 6.851 1.00 93.50 178 THR A C 1
ATOM 1326 O O . THR A 1 178 ? -17.877 7.076 6.350 1.00 93.50 178 THR A O 1
ATOM 1329 N N . CYS A 1 179 ? -16.568 7.299 8.164 1.00 92.19 179 CYS A N 1
ATOM 1330 C CA . CYS A 1 179 ? -17.528 6.851 9.183 1.00 92.19 179 CYS A CA 1
ATOM 1331 C C . CYS A 1 179 ? -18.076 5.420 8.991 1.00 92.19 179 CYS A C 1
ATOM 1333 O O . CYS A 1 179 ? -19.128 5.069 9.524 1.00 92.19 179 CYS A O 1
ATOM 1335 N N . GLN A 1 180 ? -17.363 4.557 8.266 1.00 93.00 180 GLN A N 1
ATOM 1336 C CA . GLN A 1 180 ? -17.718 3.153 8.029 1.00 93.00 180 GLN A CA 1
ATOM 1337 C C . GLN A 1 180 ? -16.953 2.223 8.990 1.00 93.00 180 GLN A C 1
ATOM 1339 O O . GLN A 1 180 ? -16.168 1.374 8.560 1.00 93.00 180 GLN A O 1
ATOM 1344 N N . LEU A 1 181 ? -17.186 2.363 10.301 1.00 92.44 181 LEU A N 1
ATOM 1345 C CA . LEU A 1 181 ? -16.433 1.649 11.346 1.00 92.44 181 LEU A CA 1
ATOM 1346 C C . LEU A 1 181 ? -16.473 0.115 11.200 1.00 92.44 181 LEU A C 1
ATOM 1348 O O . LEU A 1 181 ? -15.427 -0.529 11.211 1.00 92.44 181 LEU A O 1
ATOM 1352 N N . GLU A 1 182 ? -17.651 -0.484 10.997 1.00 91.94 182 GLU A N 1
ATOM 1353 C CA . GLU A 1 182 ? -17.767 -1.947 10.836 1.00 91.94 182 GLU A CA 1
ATOM 1354 C C . GLU A 1 182 ? -17.006 -2.460 9.604 1.00 91.94 182 GLU A C 1
ATOM 1356 O O . GLU A 1 182 ? -16.426 -3.546 9.623 1.00 91.94 182 GLU A O 1
ATOM 1361 N N . LYS A 1 183 ? -16.942 -1.659 8.534 1.00 93.56 183 LYS A N 1
ATOM 1362 C CA . LYS A 1 183 ? -16.153 -1.993 7.344 1.00 93.56 183 LYS A CA 1
ATOM 1363 C C . LYS A 1 183 ? -14.658 -1.942 7.649 1.00 93.56 183 LYS A C 1
ATOM 1365 O O . LYS A 1 183 ? -13.942 -2.856 7.248 1.00 93.56 183 LYS A O 1
ATOM 1370 N N . ALA A 1 184 ? -14.195 -0.918 8.369 1.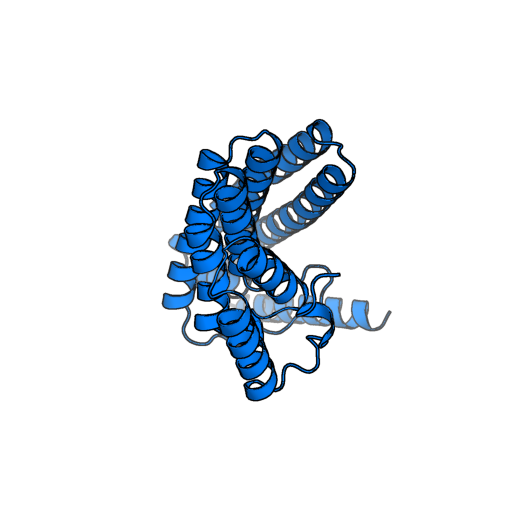00 93.31 184 ALA A N 1
ATOM 1371 C CA . ALA A 1 184 ? -12.800 -0.799 8.796 1.00 93.31 184 ALA A CA 1
ATOM 1372 C C . ALA A 1 184 ? -12.368 -2.002 9.655 1.00 93.31 184 ALA A C 1
ATOM 1374 O O . ALA A 1 184 ? -11.348 -2.636 9.371 1.00 93.31 184 ALA A O 1
ATOM 1375 N N . ILE A 1 185 ? -13.201 -2.386 10.630 1.00 92.75 185 ILE A N 1
ATOM 1376 C CA . ILE A 1 185 ? -13.002 -3.579 11.464 1.00 92.75 185 ILE A CA 1
ATOM 1377 C C . ILE A 1 185 ? -12.947 -4.839 10.597 1.00 92.75 185 ILE A C 1
ATOM 1379 O O . ILE A 1 185 ? -11.987 -5.603 10.681 1.00 92.75 185 ILE A O 1
ATOM 1383 N N . SER A 1 186 ? -13.935 -5.043 9.720 1.00 93.81 186 SER A N 1
ATOM 1384 C CA . SER A 1 186 ? -13.997 -6.224 8.854 1.00 93.81 186 SER A CA 1
ATOM 1385 C C . SER A 1 186 ? -12.765 -6.357 7.952 1.00 93.81 186 SER A C 1
ATOM 1387 O O . SER A 1 186 ? -12.312 -7.479 7.706 1.00 93.81 186 SER A O 1
ATOM 1389 N N . LEU A 1 187 ? -12.224 -5.241 7.450 1.00 92.75 187 LEU A N 1
ATOM 1390 C CA . LEU A 1 187 ? -11.008 -5.222 6.633 1.00 92.75 187 LEU A CA 1
ATOM 1391 C C . LEU A 1 187 ? -9.783 -5.657 7.447 1.00 92.75 187 LEU A C 1
ATOM 1393 O O . LEU A 1 187 ? -9.077 -6.571 7.020 1.00 92.75 187 LEU A O 1
ATOM 1397 N N . MET A 1 188 ? -9.557 -5.085 8.631 1.00 91.50 188 MET A N 1
ATOM 1398 C CA . MET A 1 188 ? -8.415 -5.468 9.472 1.00 91.50 188 MET A CA 1
ATOM 1399 C C . MET A 1 188 ? -8.541 -6.896 10.022 1.00 91.50 188 MET A C 1
ATOM 1401 O O . MET A 1 188 ? -7.570 -7.649 10.013 1.00 91.50 188 MET A O 1
ATOM 1405 N N . GLU A 1 189 ? -9.736 -7.331 10.427 1.00 92.62 189 GLU A N 1
ATOM 1406 C CA . GLU A 1 189 ? -9.960 -8.720 10.840 1.00 92.62 189 GLU A CA 1
ATOM 1407 C C . GLU A 1 189 ? -9.729 -9.712 9.693 1.00 92.62 189 GLU A C 1
ATOM 1409 O O . GLU A 1 189 ? -9.365 -10.860 9.946 1.00 92.62 189 GLU A O 1
ATOM 1414 N N . SER A 1 190 ? -9.939 -9.304 8.434 1.00 92.31 190 SER A N 1
ATOM 1415 C CA . SER A 1 190 ? -9.687 -10.182 7.288 1.00 92.31 190 SER A CA 1
ATOM 1416 C C . SER A 1 190 ? -8.210 -10.564 7.164 1.00 92.31 190 SER A C 1
ATOM 1418 O O . SER A 1 190 ? -7.933 -11.725 6.879 1.00 92.31 190 SER A O 1
ATOM 1420 N N . LEU A 1 191 ? -7.285 -9.649 7.490 1.00 88.00 191 LEU A N 1
ATOM 1421 C CA . LEU A 1 191 ? -5.852 -9.951 7.593 1.00 88.00 191 LEU A CA 1
ATOM 1422 C C . LEU A 1 191 ? -5.589 -10.990 8.680 1.00 88.00 191 LEU A C 1
ATOM 1424 O O . LEU A 1 191 ? -4.933 -12.000 8.438 1.00 88.00 191 LEU A O 1
ATOM 1428 N N . VAL A 1 192 ? -6.145 -10.767 9.873 1.00 90.38 192 VAL A N 1
ATOM 1429 C CA . VAL A 1 192 ? -5.967 -11.690 11.000 1.00 90.38 192 VAL A CA 1
ATOM 1430 C C . VAL A 1 192 ? -6.534 -13.067 10.656 1.00 90.38 192 VAL A C 1
ATOM 1432 O O . VAL A 1 192 ? -5.900 -14.066 10.962 1.00 90.38 192 VAL A O 1
ATOM 1435 N N . ARG A 1 193 ? -7.687 -13.153 9.980 1.00 91.50 193 ARG A N 1
ATOM 1436 C CA . ARG A 1 193 ? -8.258 -14.433 9.526 1.00 91.50 193 ARG A CA 1
ATOM 1437 C C . ARG A 1 193 ? -7.405 -15.130 8.466 1.00 91.50 193 ARG A C 1
ATOM 1439 O O . ARG A 1 193 ? -7.385 -16.355 8.453 1.00 91.50 193 ARG A O 1
ATOM 1446 N N . GLU A 1 194 ? -6.748 -14.376 7.587 1.00 86.69 194 GLU A N 1
ATOM 1447 C CA . GLU A 1 194 ? -5.924 -14.922 6.503 1.00 86.69 194 GLU A CA 1
ATOM 1448 C C . GLU A 1 194 ? -4.649 -15.577 7.045 1.00 86.69 194 GLU A C 1
ATOM 1450 O O . GLU A 1 194 ? -4.368 -16.735 6.742 1.00 86.69 194 GLU A O 1
ATOM 1455 N N . ASN A 1 195 ? -3.894 -14.864 7.883 1.00 84.44 195 ASN A N 1
ATOM 1456 C CA . ASN A 1 195 ? -2.731 -15.424 8.563 1.00 84.44 195 ASN A CA 1
ATOM 1457 C C . ASN A 1 195 ? -2.417 -14.635 9.849 1.00 84.44 195 ASN A C 1
ATOM 1459 O O . ASN A 1 195 ? -1.750 -13.598 9.785 1.00 84.44 195 ASN A O 1
ATOM 1463 N N . PRO A 1 196 ? -2.847 -15.129 11.025 1.00 86.81 196 PRO A N 1
ATOM 1464 C CA . PRO A 1 196 ? -2.593 -14.463 12.297 1.00 86.81 196 PRO A CA 1
ATOM 1465 C C . PRO A 1 196 ? -1.104 -14.273 12.583 1.00 86.81 196 PRO A C 1
ATOM 1467 O O . PRO A 1 196 ? -0.714 -13.206 13.038 1.00 86.81 196 PRO A O 1
ATOM 1470 N N . SER A 1 197 ? -0.270 -15.274 12.286 1.00 84.12 197 SER A N 1
ATOM 1471 C CA . SER A 1 197 ? 1.163 -15.224 12.594 1.00 84.12 197 SER A CA 1
ATOM 1472 C C . SER A 1 197 ? 1.923 -14.193 11.775 1.00 84.12 197 SER A C 1
ATOM 1474 O O . SER A 1 197 ? 2.916 -13.653 12.246 1.00 84.12 197 SER A O 1
ATOM 1476 N N . ARG A 1 198 ? 1.461 -13.917 10.553 1.00 81.75 198 ARG A N 1
ATOM 1477 C CA . ARG A 1 198 ? 2.101 -12.949 9.660 1.00 81.75 198 ARG A CA 1
ATOM 1478 C C . ARG A 1 198 ? 1.561 -11.534 9.832 1.00 81.75 198 ARG A C 1
ATOM 1480 O O . ARG A 1 198 ? 2.308 -10.580 9.652 1.00 81.75 198 ARG A O 1
ATOM 1487 N N . TYR A 1 199 ? 0.263 -11.394 10.097 1.00 84.81 199 TYR A N 1
ATOM 1488 C CA . TYR A 1 199 ? -0.411 -10.101 9.983 1.00 84.81 199 TYR A CA 1
ATOM 1489 C C . TYR A 1 199 ? -0.838 -9.485 11.310 1.00 84.81 199 TYR A C 1
ATOM 1491 O O . TYR A 1 199 ? -1.055 -8.277 11.352 1.00 84.81 199 TYR A O 1
ATOM 1499 N N . LEU A 1 200 ? -0.955 -10.259 12.393 1.00 87.12 200 LEU A N 1
ATOM 1500 C CA . LEU A 1 200 ? -1.284 -9.700 13.701 1.00 87.12 200 LEU A CA 1
ATOM 1501 C C . LEU A 1 200 ? -0.036 -9.067 14.333 1.00 87.12 200 LEU A C 1
ATOM 1503 O O . LEU A 1 200 ? 0.595 -9.664 15.198 1.00 87.12 200 LEU A O 1
ATOM 1507 N N . THR A 1 201 ? 0.314 -7.860 13.887 1.00 87.38 201 THR A N 1
ATOM 1508 C CA . THR A 1 201 ? 1.384 -7.047 14.483 1.00 87.38 201 THR A CA 1
ATOM 1509 C C . THR A 1 201 ? 0.875 -6.246 15.682 1.00 87.38 201 THR A C 1
ATOM 1511 O O . THR A 1 201 ? -0.335 -6.136 15.915 1.00 87.38 201 THR A O 1
ATOM 1514 N N . GLN A 1 202 ? 1.799 -5.649 16.438 1.00 87.19 202 GLN A N 1
ATOM 1515 C CA . GLN A 1 202 ? 1.479 -4.734 17.532 1.00 87.19 202 GLN A CA 1
ATOM 1516 C C . GLN A 1 202 ? 0.597 -3.562 17.071 1.00 87.19 202 GLN A C 1
ATOM 1518 O O . GLN A 1 202 ? -0.379 -3.236 17.749 1.00 87.19 202 GLN A O 1
ATOM 1523 N N . GLU A 1 203 ? 0.896 -2.959 15.921 1.00 85.50 203 GLU A N 1
ATOM 1524 C CA . GLU A 1 203 ? 0.158 -1.822 15.362 1.00 85.50 203 GLU A CA 1
ATOM 1525 C C . GLU A 1 203 ? -1.250 -2.231 14.923 1.00 85.50 203 GLU A C 1
ATOM 1527 O O . GLU A 1 203 ? -2.220 -1.543 15.239 1.00 85.50 203 GLU A O 1
ATOM 1532 N N . LEU A 1 204 ? -1.389 -3.378 14.244 1.00 87.94 204 LEU A N 1
ATOM 1533 C CA . LEU A 1 204 ? -2.701 -3.873 13.823 1.00 87.94 204 LEU A CA 1
ATOM 1534 C C . LEU A 1 204 ? -3.575 -4.221 15.037 1.00 87.94 204 LEU A C 1
ATOM 1536 O O . LEU A 1 204 ? -4.763 -3.894 15.060 1.00 87.94 204 LEU A O 1
ATOM 1540 N N . ALA A 1 205 ? -2.995 -4.870 16.052 1.00 89.06 205 ALA A N 1
ATOM 1541 C CA . ALA A 1 205 ? -3.697 -5.221 17.283 1.00 89.06 205 ALA A CA 1
ATOM 1542 C C . ALA A 1 205 ? -4.182 -3.977 18.038 1.00 89.06 205 ALA A C 1
ATOM 1544 O O . ALA A 1 205 ? -5.329 -3.958 18.495 1.00 89.06 205 ALA A O 1
ATOM 1545 N N . PHE A 1 206 ? -3.340 -2.942 18.115 1.00 88.19 206 PHE A N 1
ATOM 1546 C CA . PHE A 1 206 ? -3.697 -1.655 18.701 1.00 88.19 206 PHE A CA 1
ATOM 1547 C C . PHE A 1 206 ? -4.857 -1.003 17.939 1.00 88.19 206 PHE A C 1
ATOM 1549 O O . PHE A 1 206 ? -5.902 -0.746 18.536 1.00 88.19 206 PHE A O 1
ATOM 1556 N N . ASN A 1 207 ? -4.740 -0.859 16.614 1.00 89.00 207 ASN A N 1
ATOM 1557 C CA . ASN A 1 207 ? -5.779 -0.255 15.773 1.00 89.00 207 ASN A CA 1
ATOM 1558 C C . ASN A 1 207 ? -7.127 -0.987 15.890 1.00 89.00 207 ASN A C 1
ATOM 1560 O O . ASN A 1 207 ? -8.174 -0.351 16.026 1.00 89.00 207 ASN A O 1
ATOM 1564 N N . LEU A 1 208 ? -7.118 -2.326 15.882 1.00 90.31 208 LEU A N 1
ATOM 1565 C CA . LEU A 1 208 ? -8.323 -3.136 16.084 1.00 90.31 208 LEU A CA 1
ATOM 1566 C C . LEU A 1 208 ? -8.938 -2.921 17.470 1.00 90.31 208 LEU A C 1
ATOM 1568 O O . LEU A 1 208 ? -10.155 -2.791 17.574 1.00 90.31 208 LEU A O 1
ATOM 1572 N N . CYS A 1 209 ? -8.126 -2.866 18.530 1.00 89.38 209 CYS A N 1
ATOM 1573 C CA . CYS A 1 209 ? -8.628 -2.616 19.881 1.00 89.38 209 CYS A CA 1
ATOM 1574 C C . CYS A 1 209 ? -9.261 -1.229 20.004 1.00 89.38 209 CYS A C 1
ATOM 1576 O O . CYS A 1 209 ? -10.357 -1.128 20.553 1.00 89.38 209 CYS A O 1
ATOM 1578 N N . THR A 1 210 ? -8.636 -0.197 19.433 1.00 87.88 210 THR A N 1
ATOM 1579 C CA . THR A 1 210 ? -9.210 1.151 19.377 1.00 87.88 210 THR A CA 1
ATOM 1580 C C . THR A 1 210 ? -10.548 1.145 18.638 1.00 87.88 210 THR A C 1
ATOM 1582 O O . THR A 1 210 ? -11.543 1.636 19.162 1.00 87.88 210 THR A O 1
ATOM 1585 N N . MET A 1 211 ? -10.631 0.518 17.460 1.00 89.75 211 MET A N 1
ATOM 1586 C CA . MET A 1 211 ? -11.889 0.440 16.705 1.00 89.75 211 MET A CA 1
ATOM 1587 C C . MET A 1 211 ? -12.982 -0.368 17.421 1.00 89.75 211 MET A C 1
ATOM 1589 O O . MET A 1 211 ? -14.153 0.000 17.356 1.00 89.75 211 MET A O 1
ATOM 1593 N N . TYR A 1 212 ? -12.631 -1.444 18.130 1.00 90.44 212 TYR A N 1
ATOM 1594 C CA . TYR A 1 212 ? -13.584 -2.202 18.946 1.00 90.44 212 TYR A CA 1
ATOM 1595 C C . TYR A 1 212 ? -14.151 -1.396 20.109 1.00 90.44 212 TYR A C 1
ATOM 1597 O O . TYR A 1 212 ? -15.276 -1.652 20.523 1.00 90.44 212 TYR A O 1
ATOM 1605 N N . GLU A 1 213 ? -13.384 -0.465 20.663 1.00 85.56 213 GLU A N 1
ATOM 1606 C CA . GLU A 1 213 ? -13.858 0.408 21.737 1.00 85.56 213 GLU A CA 1
ATOM 1607 C C . GLU A 1 213 ? -14.738 1.542 21.199 1.00 85.56 213 GLU A C 1
ATOM 1609 O O . GLU A 1 213 ? -15.688 1.936 21.872 1.00 85.56 213 GLU A O 1
ATOM 1614 N N . LEU A 1 214 ? -14.496 1.991 19.961 1.00 86.38 214 LEU A N 1
ATOM 1615 C CA . LEU A 1 214 ? -15.384 2.918 19.251 1.00 86.38 214 LEU A CA 1
ATOM 1616 C C . LEU A 1 214 ? -16.747 2.281 18.910 1.00 86.38 214 LEU A C 1
ATOM 1618 O O . LEU A 1 214 ? -17.769 2.965 18.936 1.00 86.38 214 LEU A O 1
ATOM 1622 N N . GLY A 1 215 ? -16.778 0.982 18.588 1.00 78.75 215 GLY A N 1
ATOM 1623 C CA . GLY A 1 215 ? -17.996 0.229 18.263 1.00 78.75 215 GLY A CA 1
ATOM 1624 C C . GLY A 1 215 ? -18.616 -0.394 19.513 1.00 78.75 215 GLY A C 1
ATOM 1625 O O . GLY A 1 215 ? -18.231 -1.491 19.922 1.00 78.75 215 GLY A O 1
ATOM 1626 N N . SER A 1 216 ? -19.543 0.312 20.162 1.00 68.25 216 SER A N 1
ATOM 1627 C CA . SER A 1 216 ? -20.016 -0.074 21.495 1.00 68.25 216 SER A CA 1
ATOM 1628 C C . SER A 1 216 ? -20.809 -1.396 21.527 1.00 68.25 216 SER A C 1
ATOM 1630 O O . SER A 1 216 ? -21.435 -1.820 20.558 1.00 68.25 216 SER A O 1
ATOM 1632 N N . ASP A 1 217 ? -20.733 -2.039 22.700 1.00 62.19 217 ASP A N 1
ATOM 1633 C CA . ASP A 1 217 ? -21.428 -3.239 23.207 1.00 62.19 217 ASP A CA 1
ATOM 1634 C C . ASP A 1 217 ? -20.722 -4.610 23.075 1.00 62.19 217 ASP A C 1
ATOM 1636 O O . ASP A 1 217 ? -20.704 -5.388 24.032 1.00 62.19 217 ASP A O 1
ATOM 1640 N N . VAL A 1 218 ? -20.026 -4.916 21.971 1.00 67.31 218 VAL A N 1
ATOM 1641 C CA . VAL A 1 218 ? -19.307 -6.213 21.804 1.00 67.31 218 VAL A CA 1
ATOM 1642 C C . VAL A 1 218 ? -17.779 -6.112 21.773 1.00 67.31 218 VAL A C 1
ATOM 1644 O O . VAL A 1 218 ? -17.093 -7.144 21.740 1.00 67.31 218 VAL A O 1
ATOM 1647 N N . GLY A 1 219 ? -17.226 -4.900 21.853 1.00 74.50 219 GLY A N 1
ATOM 1648 C CA . GLY A 1 219 ? -15.786 -4.642 21.754 1.00 74.50 219 GLY A CA 1
ATOM 1649 C C . GLY A 1 219 ? -14.938 -5.439 22.748 1.00 74.50 219 GLY A C 1
ATOM 1650 O O . GLY A 1 219 ? -13.952 -6.075 22.373 1.00 74.50 219 GLY A O 1
ATOM 1651 N N . GLY A 1 220 ? -15.386 -5.544 24.004 1.00 78.94 220 GLY A N 1
ATOM 1652 C CA . GLY A 1 220 ? -14.692 -6.318 25.040 1.00 78.94 220 GLY A CA 1
ATOM 1653 C C . GLY A 1 220 ? -14.653 -7.833 24.783 1.00 78.94 220 GLY A C 1
ATOM 1654 O O . GLY A 1 220 ? -13.758 -8.525 25.277 1.00 78.94 220 GLY A O 1
ATOM 1655 N N . ARG A 1 221 ? -15.602 -8.377 24.006 1.00 83.44 221 ARG A N 1
ATOM 1656 C CA . ARG A 1 221 ? -15.582 -9.783 23.569 1.00 83.44 221 ARG A CA 1
ATOM 1657 C C . ARG A 1 221 ? -14.626 -9.963 22.392 1.00 83.44 221 ARG A C 1
ATOM 1659 O O . ARG A 1 221 ? -13.791 -10.863 22.447 1.00 83.44 221 ARG A O 1
ATOM 1666 N N . ARG A 1 222 ? -14.704 -9.099 21.373 1.00 85.44 222 ARG A N 1
ATOM 1667 C CA . ARG A 1 222 ? -13.824 -9.146 20.188 1.00 85.44 222 ARG A CA 1
ATOM 1668 C C . ARG A 1 222 ? -12.346 -8.979 20.575 1.00 85.44 222 ARG A C 1
ATOM 1670 O O . ARG A 1 222 ? -11.506 -9.771 20.158 1.00 85.44 222 ARG A O 1
ATOM 1677 N N . LYS A 1 223 ? -12.045 -8.065 21.501 1.00 86.12 223 LYS A N 1
ATOM 1678 C CA . LYS A 1 223 ? -10.714 -7.873 22.107 1.00 86.12 223 LYS A CA 1
ATOM 1679 C C . LYS A 1 223 ? -10.188 -9.122 22.823 1.00 86.12 223 LYS A C 1
ATOM 1681 O O . LYS A 1 223 ? -9.039 -9.507 22.622 1.00 86.12 223 LYS A O 1
ATOM 1686 N N . ARG A 1 224 ? -11.032 -9.816 23.600 1.00 86.25 224 ARG A N 1
ATOM 1687 C CA . ARG A 1 224 ? -10.667 -11.099 24.236 1.00 86.25 224 ARG A CA 1
ATOM 1688 C C . ARG A 1 224 ? -10.366 -12.193 23.213 1.00 86.25 224 ARG A C 1
ATOM 1690 O O . ARG A 1 224 ? -9.415 -12.947 23.401 1.00 86.25 224 ARG A O 1
ATOM 1697 N N . VAL A 1 225 ? -11.143 -12.274 22.132 1.00 88.06 225 VAL A N 1
ATOM 1698 C CA . VAL A 1 225 ? -10.875 -13.219 21.035 1.00 88.06 225 VAL A CA 1
ATOM 1699 C C . VAL A 1 225 ? -9.522 -12.921 20.393 1.00 88.06 225 VAL A C 1
ATOM 1701 O O . VAL A 1 225 ? -8.731 -13.841 20.207 1.00 88.06 225 VAL A O 1
ATOM 1704 N N . LEU A 1 226 ? -9.208 -11.649 20.140 1.00 88.50 226 LEU A N 1
ATOM 1705 C CA . LEU A 1 226 ? -7.923 -11.254 19.564 1.00 88.50 226 LEU A CA 1
ATOM 1706 C C . LEU A 1 226 ? -6.734 -11.643 20.464 1.00 88.50 226 LEU A C 1
ATOM 1708 O O . LEU A 1 226 ? -5.748 -12.195 19.983 1.00 88.50 226 LEU A O 1
ATOM 1712 N N . GLN A 1 227 ? -6.863 -11.464 21.783 1.00 87.44 227 GLN A N 1
ATOM 1713 C CA . GLN A 1 227 ? -5.863 -11.921 22.759 1.00 87.44 227 GLN A CA 1
ATOM 1714 C C . GLN A 1 227 ? -5.698 -13.449 22.772 1.00 87.44 227 GLN A C 1
ATOM 1716 O O . GLN A 1 227 ? -4.586 -13.952 22.930 1.00 87.44 227 GLN A O 1
ATOM 1721 N N . LEU A 1 228 ? -6.792 -14.205 22.622 1.00 88.88 228 LEU A N 1
ATOM 1722 C CA . LEU A 1 228 ? -6.741 -15.668 22.529 1.00 88.88 228 LEU A CA 1
ATOM 1723 C C . LEU A 1 228 ? -6.037 -16.128 21.251 1.00 88.88 228 LEU A C 1
ATOM 1725 O O . LEU A 1 228 ? -5.264 -17.082 21.305 1.00 88.88 228 LEU A O 1
ATOM 1729 N N . ILE A 1 229 ? -6.268 -15.442 20.128 1.00 88.38 229 ILE A N 1
ATOM 1730 C CA . ILE A 1 229 ? -5.556 -15.691 18.870 1.00 88.38 229 ILE A CA 1
ATOM 1731 C C . ILE A 1 229 ? -4.055 -15.464 19.085 1.00 88.38 229 ILE A C 1
ATOM 1733 O O . ILE A 1 229 ? -3.276 -16.384 18.856 1.00 88.38 229 ILE A O 1
ATOM 1737 N N . ALA A 1 230 ? -3.646 -14.312 19.626 1.00 87.19 230 ALA A N 1
ATOM 1738 C CA . ALA A 1 230 ? -2.230 -14.021 19.872 1.00 87.19 230 ALA A CA 1
ATOM 1739 C C . ALA A 1 230 ? -1.541 -15.080 20.753 1.00 87.19 230 ALA A C 1
ATOM 1741 O O . ALA A 1 230 ? -0.445 -15.537 20.432 1.00 87.19 230 ALA A O 1
ATOM 1742 N N . LYS A 1 231 ? -2.216 -15.547 21.814 1.00 87.00 231 LYS A N 1
ATOM 1743 C CA . LYS A 1 231 ? -1.717 -16.643 22.664 1.00 87.00 231 LYS A CA 1
ATOM 1744 C C . LYS A 1 231 ? -1.619 -17.974 21.922 1.00 87.00 231 LYS A C 1
ATOM 1746 O O . LYS A 1 231 ? -0.656 -18.704 22.118 1.00 87.00 231 LYS A O 1
ATOM 1751 N N . ARG A 1 232 ? -2.614 -18.311 21.096 1.00 88.44 232 ARG A N 1
ATOM 1752 C CA . ARG A 1 232 ? -2.666 -19.586 20.365 1.00 88.44 232 ARG A CA 1
ATOM 1753 C C . ARG A 1 232 ? -1.570 -19.698 19.307 1.00 88.44 232 ARG A C 1
ATOM 1755 O O . ARG A 1 232 ? -1.068 -20.793 19.090 1.00 88.44 232 ARG A O 1
ATOM 1762 N N . PHE A 1 233 ? -1.229 -18.589 18.659 1.00 86.31 233 PHE A N 1
ATOM 1763 C CA . PHE A 1 233 ? -0.178 -18.528 17.642 1.00 86.31 233 PHE A CA 1
ATOM 1764 C C . PHE A 1 233 ? 1.204 -18.178 18.221 1.00 86.31 233 PHE A C 1
ATOM 1766 O O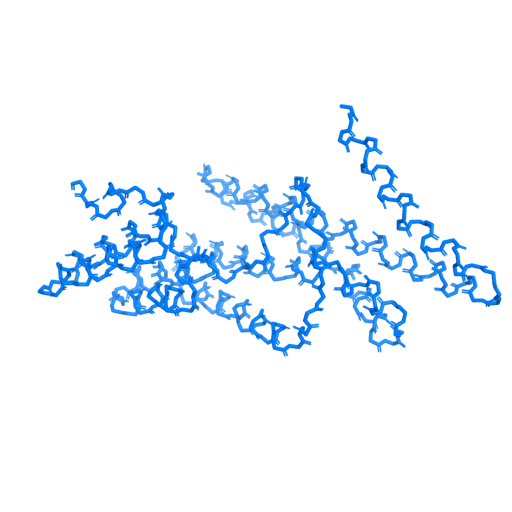 . PHE A 1 233 ? 2.127 -17.942 17.449 1.00 86.31 233 PHE A O 1
ATOM 1773 N N . SER A 1 234 ? 1.350 -18.157 19.554 1.00 84.31 234 SER A N 1
ATOM 1774 C CA . SER A 1 234 ? 2.603 -17.853 20.263 1.00 84.31 234 SER A CA 1
ATOM 1775 C C . SER A 1 234 ? 3.274 -16.557 19.792 1.00 84.31 234 SER A C 1
ATOM 1777 O O . SER A 1 234 ? 4.489 -16.499 19.616 1.00 84.31 234 SER A O 1
ATOM 1779 N N . LEU A 1 235 ? 2.478 -15.503 19.581 1.00 81.31 235 LEU A N 1
ATOM 1780 C CA . LEU A 1 235 ? 2.970 -14.203 19.117 1.00 81.31 235 LEU A CA 1
ATOM 1781 C C . LEU A 1 235 ? 3.551 -13.410 20.287 1.00 81.31 235 LEU A C 1
ATOM 1783 O O . LEU A 1 235 ? 2.912 -12.512 20.834 1.00 81.31 235 LEU A O 1
ATOM 1787 N N . HIS A 1 236 ? 4.763 -13.788 20.694 1.00 75.06 236 HIS A N 1
ATOM 1788 C CA . HIS A 1 236 ? 5.498 -13.153 21.790 1.00 75.06 236 HIS A CA 1
ATOM 1789 C C . HIS A 1 236 ? 5.852 -11.688 21.501 1.00 75.06 236 HIS A C 1
ATOM 1791 O O . HIS A 1 236 ? 5.975 -10.901 22.438 1.00 75.06 236 HIS A O 1
ATOM 1797 N N . ASP A 1 237 ? 5.924 -11.323 20.221 1.00 76.19 237 ASP A N 1
ATOM 1798 C CA . ASP A 1 237 ? 6.273 -9.978 19.757 1.00 76.19 237 ASP A CA 1
ATOM 1799 C C . ASP A 1 237 ? 5.101 -8.987 19.840 1.00 76.19 237 ASP A C 1
ATOM 1801 O O . ASP A 1 237 ? 5.285 -7.792 19.631 1.00 76.19 237 ASP A O 1
ATOM 1805 N N . VAL A 1 238 ? 3.887 -9.456 20.163 1.00 81.44 238 VAL A N 1
ATOM 1806 C CA . VAL A 1 238 ? 2.719 -8.594 20.392 1.00 81.44 238 VAL A CA 1
ATOM 1807 C C . VAL A 1 238 ? 2.512 -8.440 21.902 1.00 81.44 238 VAL A C 1
ATOM 1809 O O . VAL A 1 238 ? 1.886 -9.302 22.535 1.00 81.44 238 VAL A O 1
ATOM 1812 N N . PRO A 1 239 ? 3.033 -7.367 22.529 1.00 78.44 239 PRO A N 1
ATOM 1813 C CA . PRO A 1 239 ? 2.950 -7.206 23.972 1.00 78.44 239 PRO A CA 1
ATOM 1814 C C . PRO A 1 239 ? 1.497 -7.059 24.432 1.00 78.44 239 PRO A C 1
ATOM 1816 O O . PRO A 1 239 ? 0.627 -6.555 23.724 1.00 78.44 239 PRO A O 1
ATOM 1819 N N . GLN A 1 240 ? 1.216 -7.422 25.689 1.00 77.31 240 GLN A N 1
ATOM 1820 C CA . GLN A 1 240 ? -0.132 -7.251 26.254 1.00 77.31 240 GLN A CA 1
ATOM 1821 C C . GLN A 1 240 ? -0.619 -5.792 26.226 1.00 77.31 240 GLN A C 1
ATOM 1823 O O . GLN A 1 240 ? -1.827 -5.552 26.214 1.00 77.31 240 GLN A O 1
ATOM 1828 N N . ALA A 1 241 ? 0.314 -4.834 26.209 1.00 77.75 241 ALA A N 1
ATOM 1829 C CA . ALA A 1 241 ? 0.029 -3.412 26.071 1.00 77.75 241 ALA A CA 1
ATOM 1830 C C . ALA A 1 241 ? -0.661 -3.074 24.739 1.00 77.75 241 ALA A C 1
ATOM 1832 O O . ALA A 1 241 ? -1.535 -2.218 24.738 1.00 77.75 241 ALA A O 1
ATOM 1833 N N . SER A 1 242 ? -0.379 -3.796 23.648 1.00 79.38 242 SER A N 1
ATOM 1834 C CA . SER A 1 242 ? -1.030 -3.594 22.341 1.00 79.38 242 SER A CA 1
ATOM 1835 C C . SER A 1 242 ? -2.538 -3.822 22.379 1.00 79.38 242 SER A C 1
ATOM 1837 O O . SER A 1 242 ? -3.265 -3.325 21.530 1.00 79.38 242 SER A O 1
ATOM 1839 N N . PHE A 1 243 ? -3.022 -4.577 23.368 1.00 78.44 243 PHE A N 1
ATOM 1840 C CA . PHE A 1 243 ? -4.445 -4.833 23.550 1.00 78.44 243 PHE A CA 1
ATOM 1841 C C . PHE A 1 243 ? -5.101 -3.872 24.538 1.00 78.44 243 PHE A C 1
ATOM 1843 O O . PHE A 1 243 ? -6.282 -4.033 24.824 1.00 78.44 243 PHE A O 1
ATOM 1850 N N . ARG A 1 244 ? -4.377 -2.919 25.126 1.00 70.31 244 ARG A N 1
ATOM 1851 C CA . ARG A 1 244 ? -4.929 -1.915 26.043 1.00 70.31 244 ARG A CA 1
ATOM 1852 C C . ARG A 1 244 ? -5.031 -0.592 25.285 1.00 70.31 244 ARG A C 1
ATOM 1854 O O . ARG A 1 244 ? -4.048 -0.173 24.690 1.00 70.31 244 ARG A O 1
ATOM 1861 N N . SER A 1 245 ? -6.190 0.056 25.318 1.00 57.41 245 SER A N 1
ATOM 1862 C CA . SER A 1 245 ? -6.213 1.502 25.095 1.00 57.41 245 SER A CA 1
ATOM 1863 C C . SER A 1 245 ? -5.825 2.161 26.409 1.00 57.41 245 SER A C 1
ATOM 1865 O O . SER A 1 245 ? -6.233 1.677 27.470 1.00 57.41 245 SER A O 1
ATOM 1867 N N . ASN A 1 246 ? -4.979 3.186 26.328 1.00 46.53 246 ASN A N 1
ATOM 1868 C CA . ASN A 1 246 ? -4.665 4.053 27.463 1.00 46.53 246 ASN A CA 1
ATOM 1869 C C . ASN A 1 246 ? -5.922 4.754 27.980 1.00 46.53 246 ASN A C 1
ATOM 1871 O O . ASN A 1 246 ? -6.760 5.135 27.132 1.00 46.53 246 ASN A O 1
#

Secondary structure (DSSP, 8-state):
-HHHHHHHHHHHHHHHHHHTT-SSS-HHHHHHHHHHHHHHHHHHHHHHHHHHHHHHHHHTT-HHHHHHHHHHHHHTHHHHHHHHHHHHH-HHHHHHHHT-HHHHHHHHHHHHHHHHHHHHTT-HHHHHHHHHHHHHHHHHHHHH-----------TT---S-SHHHHHHHHHHHHHHTT-HHHHHHHHHHHHHH-HHHH--HHHHHHHHHHHHHSTTTHHHHHHHHHHHHHHTT-TTS-GGGG---

Sequence (246 aa):
EDAMLSEVSALAGAKGALETFGADENGAVADVANGHFCSALLAASRIEILSRQGRMLMQTGALTEASTVFQYAQDEIPPILSALNAANKSSVIRNILSGVTIIHQAPKQLIVNEGILLFADGEYALAMDKFRAVMEAQRQESKLQTHGTTGHLENWLTVNDSLIPPALNNMALCALYTCQLEKAISLMESLVRENPSRYLTQELAFNLCTMYELGSDVGGRRKRVLQLIAKRFSLHDVPQASFRSN

pLDDT: mean 79.26, std 19.08, range [32.88, 97.25]

Foldseek 3Di:
DVLVVVVVVVVVVVVVVLVVVCPDPCPVVSVVLVVLLVLLVVLLLLLVVLLVVLVVCVVVVNLVVSVVSLVVNVVSCPSLVVLVVVVVVDVVSVVSVVLPQSSVCSVLSSLQSVLVSCVVVVVLVSSLVSLVVSQVVVVVVVVVDDDDPNPPSPDPSPDPSDPNQVSLQSNLVSCVSVVNLVVSLVSLVVQCVVPVQPRVALQSLLVNLVSLVVVPDCSVVVLVVNVVSCVVSVVPRRDPVSSDDD

InterPro domains:
  IPR011990 Tetratricopeptide-like helical domain superfamily [G3DSA:1.25.40.10] (35-230)
  IPR011990 Tetratricopeptide-like helical domain superfamily [SSF48452] (47-204)

Organism: NCBI:txid163516

Radius of gyration: 21.23 Å; chains: 1; bounding box: 54×42×58 Å